Protein AF-A0A3D4LMF0-F1 (afdb_monomer_lite)

Foldseek 3Di:
DVVVVVVVVVVVVVVVPDDPPDPDDPPDPDDPVPPPPPPPVVVVVVVVVVVVVVVVVVVVVVVVVVVVVVVVVVVVVVVVQVVVQVVQLVQLQPAQADGWAFHPQQDLVRVVVSQVVSQVSQVVHQKGKAFPDSDQWTKIKIANHHPFRMWIWTGHRPDGTTDTEPPRTEHPPWDWDDDPQWIWIDHVQKIWIADNPVSYTQAMDGDAPDWDDPPPAQWIWGQHPVRWTWIARSNVRDIDTDDDPSVVDVDPDDD

Secondary structure (DSSP, 8-state):
-HHHHHHHHHHHHHTTSS--------S----TT-------HHHHHHHHHHHHHHHHHHHHHHHHHHHHHHHHHHHHHHHHHHHHHHHHHHHHHH-SSPPP---S--SHHHHHHHHHHHHHHTTTSS-EEEEEEESSSEEEEEES-SSSSEEEEEE-TT-SSPEEEEEEEE-TT-EEEEETTEEEEE-SSEEEEEETTTTEEEEEEE--SEEEE-TTSSEEEEE-TTS-EEEEETTTTEEEEE---TTT-SSS---

Structure (mmCIF, N/CA/C/O backbone):
data_AF-A0A3D4LMF0-F1
#
_entry.id   AF-A0A3D4LMF0-F1
#
loop_
_atom_site.group_PDB
_atom_site.id
_atom_site.type_symbol
_atom_site.label_atom_id
_atom_site.label_alt_id
_atom_site.label_comp_id
_atom_site.label_asym_id
_atom_site.label_entity_id
_atom_site.label_seq_id
_atom_site.pdbx_PDB_ins_code
_atom_site.Cartn_x
_atom_site.Cartn_y
_atom_site.Cartn_z
_atom_site.occupancy
_atom_site.B_iso_or_equiv
_atom_site.auth_seq_id
_atom_site.auth_comp_id
_atom_site.auth_asym_id
_atom_site.auth_atom_id
_atom_site.pdbx_PDB_model_num
ATOM 1 N N . MET A 1 1 ? 47.323 -9.440 -8.107 1.00 50.72 1 MET A N 1
ATOM 2 C CA . MET A 1 1 ? 48.233 -10.037 -9.116 1.00 50.72 1 MET A CA 1
ATOM 3 C C . MET A 1 1 ? 47.780 -9.895 -10.576 1.00 50.72 1 MET A C 1
ATOM 5 O O . MET A 1 1 ? 48.647 -9.904 -11.433 1.00 50.72 1 MET A O 1
ATOM 9 N N . ARG A 1 2 ? 46.492 -9.692 -10.909 1.00 47.00 2 ARG A N 1
ATOM 10 C CA . ARG A 1 2 ? 46.063 -9.483 -12.316 1.00 47.00 2 ARG A CA 1
ATOM 11 C C . ARG A 1 2 ? 46.370 -8.092 -12.908 1.00 47.00 2 ARG A C 1
ATOM 13 O O . ARG A 1 2 ? 46.591 -7.996 -14.106 1.00 47.00 2 ARG A O 1
ATOM 20 N N . LYS A 1 3 ? 46.460 -7.033 -12.089 1.00 44.72 3 LYS A N 1
ATOM 21 C CA . LYS A 1 3 ? 46.747 -5.659 -12.566 1.00 44.72 3 LYS A CA 1
ATOM 22 C C . LYS A 1 3 ? 48.214 -5.407 -12.968 1.00 44.72 3 LYS A C 1
ATOM 24 O O . LYS A 1 3 ? 48.465 -4.514 -13.762 1.00 44.72 3 LYS A O 1
ATOM 29 N N . PHE A 1 4 ? 49.167 -6.213 -12.488 1.00 49.62 4 PHE A N 1
ATOM 30 C CA . PHE A 1 4 ? 50.584 -6.096 -12.880 1.00 49.62 4 PHE A CA 1
ATOM 31 C C . PHE A 1 4 ? 50.892 -6.771 -14.228 1.00 49.62 4 PHE A C 1
ATOM 33 O O . PHE A 1 4 ? 51.800 -6.342 -14.929 1.00 49.62 4 PHE A O 1
ATOM 40 N N . ILE A 1 5 ? 50.114 -7.784 -14.623 1.00 55.22 5 ILE A N 1
ATOM 41 C CA . ILE A 1 5 ? 50.317 -8.518 -15.885 1.00 55.22 5 ILE A CA 1
ATOM 42 C C . ILE A 1 5 ? 49.883 -7.669 -17.094 1.00 55.22 5 ILE A C 1
ATOM 44 O O . ILE A 1 5 ? 50.526 -7.708 -18.137 1.00 55.22 5 ILE A O 1
ATOM 48 N N . LEU A 1 6 ? 48.847 -6.839 -16.935 1.00 49.25 6 LEU A N 1
ATOM 49 C CA . LEU A 1 6 ? 48.325 -5.975 -18.001 1.00 49.25 6 LEU A CA 1
ATOM 50 C C . LEU A 1 6 ? 49.266 -4.803 -18.334 1.00 49.25 6 LEU A C 1
ATOM 52 O O . LEU A 1 6 ? 49.441 -4.474 -19.501 1.00 49.25 6 LEU A O 1
ATOM 56 N N . ILE A 1 7 ? 49.941 -4.228 -17.333 1.00 53.09 7 ILE A N 1
ATOM 57 C CA . ILE A 1 7 ? 50.916 -3.142 -17.544 1.00 53.09 7 ILE A CA 1
ATOM 58 C C . ILE A 1 7 ? 52.195 -3.672 -18.214 1.00 53.09 7 ILE A C 1
ATOM 60 O O . ILE A 1 7 ? 52.753 -3.012 -19.087 1.00 53.09 7 ILE A O 1
ATOM 64 N N . VAL A 1 8 ? 52.625 -4.892 -17.875 1.00 56.34 8 VAL A N 1
ATOM 65 C CA . VAL A 1 8 ? 53.790 -5.533 -18.509 1.00 56.34 8 VAL A CA 1
ATOM 66 C C . VAL A 1 8 ? 53.505 -5.905 -19.971 1.00 56.34 8 VAL A C 1
ATOM 68 O O . VAL A 1 8 ? 54.396 -5.758 -20.800 1.00 56.34 8 VAL A O 1
ATOM 71 N N . ALA A 1 9 ? 52.271 -6.296 -20.313 1.00 55.09 9 ALA A N 1
ATOM 72 C CA . ALA A 1 9 ? 51.879 -6.621 -21.689 1.00 55.09 9 ALA A CA 1
ATOM 73 C C . ALA A 1 9 ? 51.762 -5.391 -22.613 1.00 55.09 9 ALA A C 1
ATOM 75 O O . ALA A 1 9 ? 52.042 -5.489 -23.805 1.00 55.09 9 ALA A O 1
ATOM 76 N N . VAL A 1 10 ? 51.382 -4.225 -22.078 1.00 51.81 10 VAL A N 1
ATOM 77 C CA . VAL A 1 10 ? 51.296 -2.980 -22.865 1.00 51.81 10 VAL A CA 1
ATOM 78 C C . VAL A 1 10 ? 52.685 -2.371 -23.105 1.00 51.81 10 VAL A C 1
ATOM 80 O O . VAL A 1 10 ? 52.934 -1.810 -24.168 1.00 51.81 10 VAL A O 1
ATOM 83 N N . ILE A 1 11 ? 53.631 -2.540 -22.173 1.00 51.50 11 ILE A N 1
ATOM 84 C CA . ILE A 1 11 ? 55.007 -2.036 -22.328 1.00 51.50 11 ILE A CA 1
ATOM 85 C C . ILE A 1 11 ? 55.827 -2.907 -23.298 1.00 51.50 11 ILE A C 1
ATOM 87 O O . ILE A 1 11 ? 56.625 -2.371 -24.065 1.00 51.50 11 ILE A O 1
ATOM 91 N N . THR A 1 12 ? 55.613 -4.228 -23.347 1.00 52.94 12 THR A N 1
ATOM 92 C CA . THR A 1 12 ? 56.330 -5.104 -24.296 1.00 52.94 12 THR A CA 1
ATOM 93 C C . THR A 1 12 ? 55.915 -4.905 -25.754 1.00 52.94 12 THR A C 1
ATOM 95 O O . THR A 1 12 ? 56.731 -5.162 -26.637 1.00 52.94 12 THR A O 1
ATOM 98 N N . LEU A 1 13 ? 54.714 -4.384 -26.032 1.00 46.28 13 LEU A N 1
ATOM 99 C CA . LEU A 1 13 ? 54.303 -4.066 -27.405 1.00 46.28 13 LEU A CA 1
ATOM 100 C C . LEU A 1 13 ? 54.995 -2.805 -27.959 1.00 46.28 13 LEU A C 1
ATOM 102 O O . LEU A 1 13 ? 55.209 -2.702 -29.163 1.00 46.28 13 LEU A O 1
ATOM 106 N N . ILE A 1 14 ? 55.393 -1.871 -27.087 1.00 49.38 14 ILE A N 1
ATOM 107 C CA . ILE A 1 14 ? 56.030 -0.600 -27.479 1.00 49.38 14 ILE A CA 1
ATOM 108 C C . ILE A 1 14 ? 57.541 -0.780 -27.734 1.00 49.38 14 ILE A C 1
ATOM 110 O O . ILE A 1 14 ? 58.117 -0.071 -28.554 1.00 49.38 14 ILE A O 1
ATOM 114 N N . PHE A 1 15 ? 58.190 -1.775 -27.114 1.00 45.84 15 PHE A N 1
ATOM 115 C CA . PHE A 1 15 ? 59.628 -2.044 -27.298 1.00 45.84 15 PHE A CA 1
ATOM 116 C C . PHE A 1 15 ? 59.979 -2.996 -28.456 1.00 45.84 15 PHE A C 1
ATOM 118 O O . PHE A 1 15 ? 61.157 -3.140 -28.776 1.00 45.84 15 PHE A O 1
ATOM 125 N N . ALA A 1 16 ? 58.997 -3.612 -29.121 1.00 46.84 16 ALA A N 1
ATOM 126 C CA . ALA A 1 16 ? 59.240 -4.398 -30.337 1.00 46.84 16 ALA A CA 1
ATOM 127 C C . ALA A 1 16 ? 59.360 -3.531 -31.611 1.00 46.84 16 ALA A C 1
ATOM 129 O O . ALA A 1 16 ? 59.734 -4.040 -32.665 1.00 46.84 16 ALA A O 1
ATOM 130 N N . MET A 1 17 ? 59.110 -2.219 -31.522 1.00 49.62 17 MET A N 1
ATOM 131 C CA . MET A 1 17 ? 59.395 -1.248 -32.588 1.00 49.62 17 MET A CA 1
ATOM 132 C C . MET A 1 17 ? 60.767 -0.593 -32.379 1.00 49.62 17 MET A C 1
ATOM 134 O O . MET A 1 17 ? 60.900 0.625 -32.306 1.00 49.62 17 MET A O 1
ATOM 138 N N . GLY A 1 18 ? 61.801 -1.419 -32.236 1.00 43.94 18 GLY A N 1
ATOM 139 C CA . GLY A 1 18 ? 63.182 -0.976 -32.087 1.00 43.94 18 GLY A CA 1
ATOM 140 C C . GLY A 1 18 ? 64.095 -1.684 -33.078 1.00 43.94 18 GLY A C 1
ATOM 141 O O . GLY A 1 18 ? 64.490 -2.820 -32.848 1.00 43.94 18 GLY A O 1
ATOM 142 N N . CYS A 1 19 ? 64.467 -0.966 -34.138 1.00 50.28 19 CYS A N 1
ATOM 143 C CA . CYS A 1 19 ? 65.642 -1.210 -34.978 1.00 50.28 19 CYS A CA 1
ATOM 144 C C . CYS A 1 19 ? 65.672 -2.517 -35.791 1.00 50.28 19 CYS A C 1
ATOM 146 O O . CYS A 1 19 ? 66.510 -3.387 -35.563 1.00 50.28 19 CYS A O 1
ATOM 148 N N . THR A 1 20 ? 64.901 -2.584 -36.877 1.00 44.72 20 THR A N 1
ATOM 149 C CA . THR A 1 20 ? 65.422 -3.255 -38.077 1.00 44.72 20 THR A CA 1
ATOM 150 C C . THR A 1 20 ? 66.464 -2.333 -38.702 1.00 44.72 20 THR A C 1
ATOM 152 O O . THR A 1 20 ? 66.127 -1.345 -39.355 1.00 44.72 20 THR A O 1
ATOM 155 N N . GLN A 1 21 ? 67.741 -2.618 -38.452 1.00 45.78 21 GLN A N 1
ATOM 156 C CA . GLN A 1 21 ? 68.840 -2.045 -39.222 1.00 45.78 21 GLN A CA 1
ATOM 157 C C . GLN A 1 21 ? 68.637 -2.479 -40.678 1.00 45.78 21 GLN A C 1
ATOM 159 O O . GLN A 1 21 ? 68.706 -3.668 -40.986 1.00 45.78 21 GLN A O 1
ATOM 164 N N . ILE A 1 22 ? 68.316 -1.527 -41.554 1.00 46.53 22 ILE A N 1
ATOM 165 C CA . ILE A 1 22 ? 68.247 -1.779 -42.994 1.00 46.53 22 ILE A CA 1
ATOM 166 C C . ILE A 1 22 ? 69.661 -2.210 -43.416 1.00 46.53 22 ILE A C 1
ATOM 168 O O . ILE A 1 22 ? 70.611 -1.479 -43.111 1.00 46.53 22 ILE A O 1
ATOM 172 N N . PRO A 1 23 ? 69.847 -3.391 -44.034 1.00 44.12 23 PRO A N 1
ATOM 173 C CA . PRO A 1 23 ? 71.162 -3.788 -44.510 1.00 44.12 23 PRO A CA 1
ATOM 174 C C . PRO A 1 23 ? 71.654 -2.744 -45.513 1.00 44.12 23 PRO A C 1
ATOM 176 O O . PRO A 1 23 ? 70.887 -2.257 -46.344 1.00 44.12 23 PRO A O 1
ATOM 179 N N . ILE A 1 24 ? 72.932 -2.381 -45.410 1.00 42.53 24 ILE A N 1
ATOM 180 C CA . ILE A 1 24 ? 73.597 -1.519 -46.388 1.00 42.53 24 ILE A CA 1
ATOM 181 C C . ILE A 1 24 ? 73.444 -2.211 -47.746 1.00 42.53 24 ILE A C 1
ATOM 183 O O . ILE A 1 24 ? 73.926 -3.329 -47.918 1.00 42.53 24 ILE A O 1
ATOM 187 N N . SER A 1 25 ? 72.721 -1.584 -48.678 1.00 45.50 25 SER A N 1
ATOM 188 C CA . SER A 1 25 ? 72.507 -2.127 -50.017 1.00 45.50 25 SER A CA 1
ATOM 189 C C . SER A 1 25 ? 73.807 -2.040 -50.818 1.00 45.50 25 SER A C 1
ATOM 191 O O . SER A 1 25 ? 74.059 -1.078 -51.544 1.00 45.50 25 SER A O 1
ATOM 193 N N . GLU A 1 26 ? 74.655 -3.051 -50.695 1.00 46.28 26 GLU A N 1
ATOM 194 C CA . GLU A 1 26 ? 75.643 -3.370 -51.721 1.00 46.28 26 GLU A CA 1
ATOM 195 C C . GLU A 1 26 ? 74.908 -4.000 -52.909 1.00 46.28 26 GLU A C 1
ATOM 197 O O . GLU A 1 26 ? 74.845 -5.214 -53.000 1.00 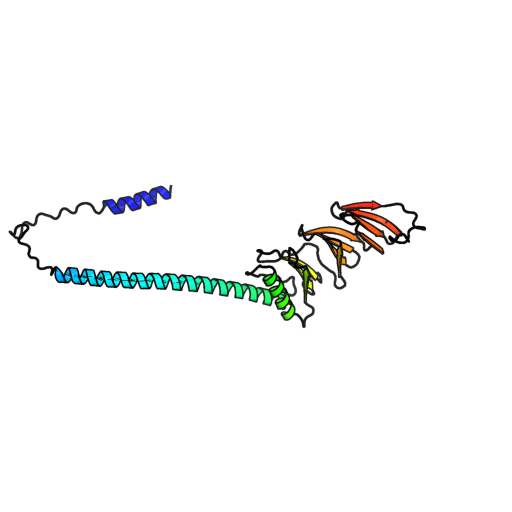46.28 26 GLU A O 1
ATOM 202 N N . GLU A 1 27 ? 74.268 -3.180 -53.751 1.00 46.50 27 GLU A N 1
ATOM 203 C CA . GLU A 1 27 ? 73.987 -3.442 -55.180 1.00 46.50 27 GLU A CA 1
ATOM 204 C C . GLU A 1 27 ? 73.050 -2.367 -55.758 1.00 46.50 27 GLU A C 1
ATOM 206 O O . GLU A 1 27 ? 71.927 -2.634 -56.151 1.00 46.50 27 GLU A O 1
ATOM 211 N N . THR A 1 28 ? 73.519 -1.120 -55.786 1.00 51.59 28 THR A N 1
ATOM 212 C CA . THR A 1 28 ? 73.296 -0.141 -56.870 1.00 51.59 28 THR A CA 1
ATOM 213 C C . THR A 1 28 ? 74.048 1.121 -56.458 1.00 51.59 28 THR A C 1
ATOM 215 O O . THR A 1 28 ? 73.694 1.757 -55.471 1.00 51.59 28 THR A O 1
ATOM 218 N N . GLY A 1 29 ? 75.145 1.438 -57.147 1.00 44.47 29 GLY A N 1
ATOM 219 C CA . GLY A 1 29 ? 76.076 2.515 -56.788 1.00 44.47 29 GLY A CA 1
ATOM 220 C C . GLY A 1 29 ? 75.536 3.931 -57.015 1.00 44.47 29 GLY A C 1
ATOM 221 O O . GLY A 1 29 ? 76.100 4.658 -57.824 1.00 44.47 29 GLY A O 1
ATOM 222 N N . ALA A 1 30 ? 74.482 4.310 -56.298 1.00 42.91 30 ALA A N 1
ATOM 223 C CA . ALA A 1 30 ? 73.901 5.648 -56.267 1.00 42.91 30 ALA A CA 1
ATOM 224 C C . ALA A 1 30 ? 73.860 6.152 -54.813 1.00 42.91 30 ALA A C 1
ATOM 226 O O . ALA A 1 30 ? 73.432 5.438 -53.903 1.00 42.91 30 ALA A O 1
ATOM 227 N N . GLY A 1 31 ? 74.366 7.366 -54.574 1.00 46.94 31 GLY A N 1
ATOM 228 C CA . GLY A 1 31 ? 74.430 7.970 -53.237 1.00 46.94 31 GLY A CA 1
ATOM 229 C C . GLY A 1 31 ? 73.055 8.412 -52.701 1.00 46.94 31 GLY A C 1
ATOM 230 O O . GLY A 1 31 ? 72.073 8.389 -53.438 1.00 46.94 31 GLY A O 1
ATOM 231 N N . PRO A 1 32 ? 72.952 8.902 -51.447 1.00 46.91 32 PRO A N 1
ATOM 232 C CA . PRO A 1 32 ? 71.685 9.281 -50.791 1.00 46.91 32 PRO A CA 1
ATOM 233 C C . PRO A 1 32 ? 70.899 10.445 -51.435 1.00 46.91 32 PRO A C 1
ATOM 235 O O . PRO A 1 32 ? 69.927 10.917 -50.854 1.00 46.91 32 PRO A O 1
ATOM 238 N N . GLY A 1 33 ? 71.327 10.933 -52.602 1.00 50.03 33 GLY A N 1
ATOM 239 C CA . GLY A 1 33 ? 70.618 11.903 -53.440 1.00 50.03 33 GLY A CA 1
ATOM 240 C C . GLY A 1 33 ? 70.269 11.379 -54.839 1.00 50.03 33 GLY A C 1
ATOM 241 O O . GLY A 1 33 ? 69.813 12.159 -55.663 1.00 50.03 33 GLY A O 1
ATOM 242 N N . GLU A 1 34 ? 70.491 10.090 -55.122 1.00 43.72 34 GLU A N 1
ATOM 243 C CA . GLU A 1 34 ? 70.340 9.481 -56.456 1.00 43.72 34 GLU A CA 1
ATOM 244 C C . GLU A 1 34 ? 69.351 8.301 -56.479 1.00 43.72 34 GLU A C 1
ATOM 246 O O . GLU A 1 34 ? 69.310 7.525 -57.429 1.00 43.72 34 GLU A O 1
ATOM 251 N N . TYR A 1 35 ?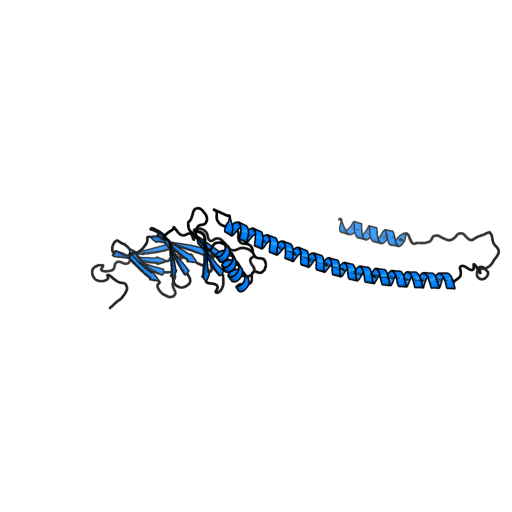 68.491 8.202 -55.465 1.00 46.44 35 TYR A N 1
ATOM 252 C CA . TYR A 1 35 ? 67.207 7.520 -55.600 1.00 46.44 35 TYR A CA 1
ATOM 253 C C . TYR A 1 35 ? 66.113 8.570 -55.786 1.00 46.44 35 TYR A C 1
ATOM 255 O O . TYR A 1 35 ? 65.301 8.809 -54.897 1.00 46.44 35 TYR A O 1
ATOM 263 N N . GLU A 1 36 ? 66.017 9.133 -56.990 1.00 47.06 36 GLU A N 1
ATOM 264 C CA . GLU A 1 36 ? 64.692 9.426 -57.546 1.00 47.06 36 GLU A CA 1
ATOM 265 C C . GLU A 1 36 ? 64.035 8.085 -57.907 1.00 47.06 36 GLU A C 1
ATOM 267 O O . GLU A 1 36 ? 63.773 7.752 -59.060 1.00 47.06 36 GLU A O 1
ATOM 272 N N . GLY A 1 37 ? 63.764 7.274 -56.883 1.00 46.28 37 GLY A N 1
ATOM 273 C CA . GLY A 1 37 ? 62.628 6.386 -56.961 1.00 46.28 37 GLY A CA 1
ATOM 274 C C . GLY A 1 37 ? 61.425 7.309 -57.000 1.00 46.28 37 GLY A C 1
ATOM 275 O O . GLY A 1 37 ? 61.035 7.848 -55.968 1.00 46.28 37 GLY A O 1
ATOM 276 N N . ILE A 1 38 ? 60.874 7.530 -58.192 1.00 49.81 38 ILE A N 1
ATOM 277 C CA . ILE A 1 38 ? 59.558 8.135 -58.397 1.00 49.81 38 ILE A CA 1
ATOM 278 C C . ILE A 1 38 ? 58.526 7.153 -57.812 1.00 49.81 38 ILE A C 1
ATOM 280 O O . ILE A 1 38 ? 57.744 6.533 -58.521 1.00 49.81 38 ILE A O 1
ATOM 284 N N . ALA A 1 39 ? 58.534 6.958 -56.494 1.00 52.00 39 ALA A N 1
ATOM 285 C CA . ALA A 1 39 ? 57.296 6.760 -55.777 1.00 52.00 39 ALA A CA 1
ATOM 286 C C . ALA A 1 39 ? 56.670 8.147 -55.817 1.00 52.00 39 ALA A C 1
ATOM 288 O O . ALA A 1 39 ? 57.138 9.066 -55.149 1.00 52.00 39 ALA A O 1
ATOM 289 N N . ASN A 1 40 ? 55.752 8.326 -56.758 1.00 58.50 40 ASN A N 1
ATOM 290 C CA . ASN A 1 40 ? 55.169 9.598 -57.138 1.00 58.50 40 ASN A CA 1
ATOM 291 C C . ASN A 1 40 ? 54.694 10.341 -55.871 1.00 58.50 40 ASN A C 1
ATOM 293 O O . ASN A 1 40 ? 53.647 10.033 -55.309 1.00 58.50 40 ASN A O 1
ATOM 297 N N . THR A 1 41 ? 55.509 11.268 -55.349 1.00 63.88 41 THR A N 1
ATOM 298 C CA . THR A 1 41 ? 55.275 11.947 -54.059 1.00 63.88 41 THR A CA 1
ATOM 299 C C . THR A 1 41 ? 53.929 12.676 -54.051 1.00 63.88 41 THR A C 1
ATOM 301 O O . THR A 1 41 ? 53.323 12.871 -52.998 1.00 63.88 41 THR A O 1
ATOM 304 N N . GLU A 1 42 ? 53.440 13.065 -55.229 1.00 72.12 42 GLU A N 1
ATOM 305 C CA . GLU A 1 42 ? 52.092 13.596 -55.425 1.00 72.12 42 GLU A CA 1
ATOM 306 C C . GLU A 1 42 ? 51.005 12.528 -55.263 1.00 72.12 42 GLU A C 1
ATOM 308 O O . GLU A 1 42 ? 49.980 12.799 -54.645 1.00 72.12 42 GLU A O 1
ATOM 313 N N . GLU A 1 43 ? 51.236 11.310 -55.749 1.00 72.06 43 GLU A N 1
ATOM 314 C CA . GLU A 1 43 ? 50.326 10.165 -55.626 1.00 72.06 43 GLU A CA 1
ATOM 315 C C . GLU A 1 43 ? 50.201 9.709 -54.171 1.00 72.06 43 GLU A C 1
ATOM 317 O O . GLU A 1 43 ? 49.086 9.570 -53.681 1.00 72.06 43 GLU A O 1
ATOM 322 N N . ILE A 1 44 ? 51.314 9.637 -53.431 1.00 74.31 44 ILE A N 1
ATOM 323 C CA . ILE A 1 44 ? 51.307 9.346 -51.985 1.00 74.31 44 ILE A CA 1
ATOM 324 C C . ILE A 1 44 ? 50.597 10.457 -51.197 1.00 74.31 44 ILE A C 1
ATOM 326 O O . ILE A 1 44 ? 49.859 10.189 -50.250 1.00 74.31 44 ILE A O 1
ATOM 330 N N . LYS A 1 45 ? 50.795 11.733 -51.555 1.00 79.12 45 LYS A N 1
ATOM 331 C CA . LYS A 1 45 ? 50.068 12.846 -50.916 1.00 79.12 45 LYS A CA 1
ATOM 332 C C . LYS A 1 45 ? 48.571 12.785 -51.208 1.00 79.12 45 LYS A C 1
ATOM 334 O O . LYS A 1 45 ? 47.773 13.046 -50.311 1.00 79.12 45 LYS A O 1
ATOM 339 N N . LYS A 1 46 ? 48.198 12.439 -52.440 1.00 83.44 46 LYS A N 1
ATOM 340 C CA . LYS A 1 46 ? 46.805 12.279 -52.864 1.00 83.44 46 LYS A CA 1
ATOM 341 C C . LYS A 1 46 ? 46.136 11.105 -52.149 1.00 83.44 46 LYS A C 1
ATOM 343 O O . LYS A 1 46 ? 45.019 11.261 -51.672 1.00 83.44 46 LYS A O 1
ATOM 348 N N . GLU A 1 47 ? 46.828 9.978 -52.022 1.00 84.00 47 GLU A N 1
ATOM 349 C CA . GLU A 1 47 ? 46.365 8.813 -51.266 1.00 84.00 47 GLU A CA 1
ATOM 350 C C . GLU A 1 47 ? 46.171 9.154 -49.784 1.00 84.00 47 GLU A C 1
ATOM 352 O O . GLU A 1 47 ? 45.104 8.904 -49.239 1.00 84.00 47 GLU A O 1
ATOM 357 N N . ASN A 1 48 ? 47.131 9.833 -49.146 1.00 83.62 48 ASN A N 1
ATOM 358 C CA . ASN A 1 48 ? 46.989 10.265 -47.749 1.00 83.62 48 ASN A CA 1
ATOM 359 C C . ASN A 1 48 ? 45.822 11.241 -47.530 1.00 83.62 48 ASN A C 1
ATOM 361 O O . ASN A 1 48 ? 45.169 11.187 -46.490 1.00 83.62 48 ASN A O 1
ATOM 365 N N . LEU A 1 49 ? 45.558 12.142 -48.484 1.00 90.19 49 LEU A N 1
ATOM 366 C CA . LEU A 1 49 ? 44.390 13.025 -48.430 1.00 90.19 49 LEU A CA 1
ATOM 367 C C . LEU A 1 49 ? 43.086 12.227 -48.557 1.00 90.19 49 LEU A C 1
ATOM 369 O O . LEU A 1 49 ? 42.198 12.416 -47.734 1.00 90.19 49 LEU A O 1
ATOM 373 N N . SER A 1 50 ? 43.012 11.291 -49.509 1.00 92.19 50 SER A N 1
ATOM 374 C CA . SER A 1 50 ? 41.857 10.398 -49.686 1.00 92.19 50 SER A CA 1
ATOM 375 C C . SER A 1 50 ? 41.594 9.556 -48.436 1.00 92.19 50 SER A C 1
ATOM 377 O O . SER A 1 50 ? 40.469 9.494 -47.957 1.00 92.19 50 SER A O 1
ATOM 379 N N . LEU A 1 51 ? 42.639 8.958 -47.858 1.00 91.50 51 LEU A N 1
ATOM 380 C CA . LEU A 1 51 ? 42.539 8.161 -46.634 1.00 91.50 51 LEU A CA 1
ATOM 381 C C . LEU A 1 51 ? 42.106 9.003 -45.435 1.00 91.50 51 LEU A C 1
ATOM 383 O O . LEU A 1 51 ? 41.379 8.517 -44.574 1.00 91.50 51 LEU A O 1
ATOM 387 N N . LYS A 1 52 ? 42.536 10.266 -45.364 1.00 92.69 52 LYS A N 1
ATOM 388 C CA . LYS A 1 52 ? 42.080 11.187 -44.323 1.00 92.69 52 LYS A CA 1
ATOM 389 C C . LYS A 1 52 ? 40.599 11.526 -44.488 1.00 92.69 52 LYS A C 1
ATOM 391 O O . LYS A 1 52 ? 39.881 11.513 -43.498 1.00 92.69 52 LYS A O 1
ATOM 396 N N . GLU A 1 53 ? 40.147 11.795 -45.710 1.00 93.19 53 GLU A N 1
ATOM 397 C CA . GLU A 1 53 ? 38.730 12.036 -46.003 1.00 93.19 53 GLU A CA 1
ATOM 398 C C . GLU A 1 53 ? 37.868 10.804 -45.682 1.00 93.19 53 GLU A C 1
ATOM 400 O O . GLU A 1 53 ? 36.807 10.938 -45.075 1.00 93.19 53 GLU A O 1
ATOM 405 N N . GLU A 1 54 ? 38.340 9.599 -46.017 1.00 93.69 54 GLU A N 1
ATOM 406 C CA . GLU A 1 54 ? 37.684 8.339 -45.645 1.00 93.69 54 GLU A CA 1
ATOM 407 C C . GLU A 1 54 ? 37.657 8.130 -44.129 1.00 93.69 54 GLU A C 1
ATOM 409 O O . GLU A 1 54 ? 36.622 7.752 -43.586 1.00 93.69 54 GLU A O 1
ATOM 414 N N . LEU A 1 55 ? 38.761 8.410 -43.431 1.00 93.31 55 LEU A N 1
ATOM 415 C CA . LEU A 1 55 ? 38.834 8.315 -41.974 1.00 93.31 55 LEU A CA 1
ATOM 416 C C . LEU A 1 55 ? 37.876 9.301 -41.298 1.00 93.31 55 LEU A C 1
ATOM 418 O O . LEU A 1 55 ? 37.172 8.916 -40.367 1.00 93.31 55 LEU A O 1
ATOM 422 N N . ASP A 1 56 ? 37.839 10.550 -41.764 1.00 94.31 56 ASP A N 1
ATOM 423 C CA . ASP A 1 56 ? 36.937 11.579 -41.245 1.00 94.31 56 ASP A CA 1
ATOM 424 C C . ASP A 1 56 ? 35.471 11.175 -41.488 1.00 94.31 56 ASP A C 1
ATOM 426 O O . ASP A 1 56 ? 34.648 11.280 -40.580 1.00 94.31 56 ASP A O 1
ATOM 430 N N . LYS A 1 57 ? 35.155 10.612 -42.664 1.00 95.81 57 LYS A N 1
ATOM 431 C CA . LYS A 1 57 ? 33.822 10.075 -42.974 1.00 95.81 57 LYS A CA 1
ATOM 432 C C . LYS A 1 57 ? 33.440 8.905 -42.064 1.00 95.81 57 LYS A C 1
ATOM 434 O O . LYS A 1 57 ? 32.362 8.927 -41.479 1.00 95.81 57 LYS A O 1
ATOM 439 N N . ILE A 1 58 ? 34.317 7.909 -41.918 1.00 95.19 58 ILE A N 1
ATOM 440 C CA . ILE A 1 58 ? 34.090 6.746 -41.043 1.00 95.19 58 ILE A CA 1
ATOM 441 C C . ILE A 1 58 ? 33.902 7.200 -39.595 1.00 95.19 58 ILE A C 1
ATOM 443 O O . ILE A 1 58 ? 33.072 6.650 -38.878 1.00 95.19 58 ILE A O 1
ATOM 447 N N . LYS A 1 59 ? 34.651 8.215 -39.156 1.00 96.00 59 LYS A N 1
ATOM 448 C CA . LYS A 1 59 ? 34.505 8.778 -37.816 1.00 96.00 59 LYS A CA 1
ATOM 449 C C . LYS A 1 59 ? 33.122 9.398 -37.613 1.00 96.00 59 LYS A C 1
ATOM 451 O O . LYS A 1 59 ? 32.503 9.131 -36.590 1.00 96.00 59 LYS A O 1
ATOM 456 N N . THR A 1 60 ? 32.626 10.1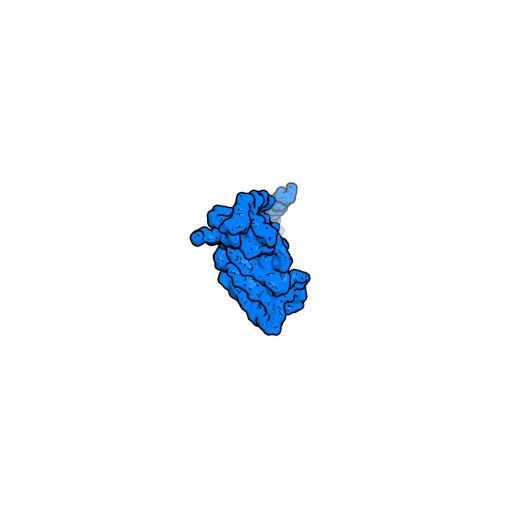78 -38.572 1.00 96.06 60 THR A N 1
ATOM 457 C CA . THR A 1 60 ? 31.265 10.733 -38.507 1.00 96.06 60 THR A CA 1
ATOM 458 C C . THR A 1 60 ? 30.203 9.634 -38.520 1.00 96.06 60 THR A C 1
ATOM 460 O O . THR A 1 60 ? 29.303 9.666 -37.689 1.00 96.06 60 THR A O 1
ATOM 463 N N . GLU A 1 61 ? 30.334 8.626 -39.388 1.00 95.88 61 GLU A N 1
ATOM 464 C CA . GLU A 1 61 ? 29.419 7.472 -39.410 1.00 95.88 61 GLU A CA 1
ATOM 465 C C . GLU A 1 61 ? 29.430 6.710 -38.074 1.00 95.88 61 GLU A C 1
ATOM 467 O O . GLU A 1 61 ? 28.389 6.251 -37.611 1.00 95.88 61 GLU A O 1
ATOM 472 N N . PHE A 1 62 ? 30.592 6.598 -37.423 1.00 95.62 62 PHE A N 1
ATOM 473 C CA . PHE A 1 62 ? 30.712 5.971 -36.107 1.00 95.62 62 PHE A CA 1
ATOM 474 C C . PHE A 1 62 ? 30.029 6.792 -35.003 1.00 95.62 62 PHE A C 1
ATOM 476 O O . PHE A 1 62 ? 29.327 6.218 -34.176 1.00 95.62 62 PHE A O 1
ATOM 483 N N . GLU A 1 63 ? 30.194 8.118 -35.001 1.00 95.69 63 GLU A N 1
ATOM 484 C CA . GLU A 1 63 ? 29.521 9.022 -34.053 1.00 95.69 63 GLU A CA 1
ATOM 485 C C . GLU A 1 63 ? 27.988 8.994 -34.227 1.00 95.69 63 GLU A C 1
ATOM 487 O O . GLU A 1 63 ? 27.248 8.989 -33.240 1.00 95.69 63 GLU A O 1
ATOM 492 N N . GLU A 1 64 ? 27.497 8.932 -35.469 1.00 96.56 64 GLU A N 1
ATOM 493 C CA . GLU A 1 64 ? 26.068 8.760 -35.763 1.00 96.56 64 GLU A CA 1
ATOM 494 C C . GLU A 1 64 ? 25.554 7.398 -35.282 1.00 96.56 64 GLU A C 1
ATOM 496 O O . GLU A 1 64 ? 24.536 7.336 -34.592 1.00 96.56 64 GLU A O 1
ATOM 501 N N . LEU A 1 65 ? 26.288 6.317 -35.562 1.00 95.88 65 LEU A N 1
ATOM 502 C CA . LEU A 1 65 ? 25.918 4.972 -35.126 1.00 95.88 65 LEU A CA 1
ATOM 503 C C . LEU A 1 65 ? 25.900 4.835 -33.596 1.00 95.88 65 LEU A C 1
ATOM 505 O O . LEU A 1 65 ? 25.030 4.155 -33.055 1.00 95.88 65 LEU A O 1
ATOM 509 N N . GLU A 1 66 ? 26.834 5.476 -32.888 1.00 94.88 66 GLU A N 1
ATOM 510 C CA . GLU A 1 66 ? 26.854 5.513 -31.421 1.00 94.88 66 GLU A CA 1
ATOM 511 C C . GLU A 1 66 ? 25.602 6.206 -30.871 1.00 94.88 66 GLU A C 1
ATOM 513 O O . GLU A 1 66 ? 24.955 5.694 -29.954 1.00 94.88 66 GLU A O 1
ATOM 518 N N . LYS A 1 67 ? 25.205 7.332 -31.472 1.00 96.31 67 LYS A N 1
ATOM 519 C CA . LYS A 1 67 ? 23.983 8.047 -31.097 1.00 96.31 67 LYS A CA 1
ATOM 520 C C . LYS A 1 67 ? 22.722 7.220 -31.366 1.00 96.31 67 LYS A C 1
ATOM 522 O O . LYS A 1 67 ? 21.842 7.165 -30.506 1.00 96.31 67 LYS A O 1
ATOM 527 N N . ASP A 1 68 ? 22.639 6.577 -32.527 1.00 95.50 68 ASP A N 1
ATOM 528 C CA . ASP A 1 68 ? 21.508 5.719 -32.892 1.00 95.50 68 ASP A CA 1
ATOM 529 C C . ASP A 1 68 ? 21.402 4.513 -31.953 1.00 95.50 68 ASP A C 1
ATOM 531 O O . ASP A 1 68 ? 20.307 4.156 -31.513 1.00 95.50 68 ASP A O 1
ATOM 535 N N . TYR A 1 69 ? 22.540 3.918 -31.586 1.00 95.38 69 TYR A N 1
ATOM 536 C CA . TYR A 1 69 ? 22.590 2.831 -30.615 1.00 95.38 69 TYR A CA 1
ATOM 537 C C . TYR A 1 69 ? 22.069 3.270 -29.241 1.00 95.38 69 TYR A C 1
ATOM 539 O O . TYR A 1 69 ? 21.240 2.570 -28.663 1.00 95.38 69 TYR A O 1
ATOM 547 N N . LEU A 1 70 ? 22.497 4.431 -28.732 1.00 95.25 70 LEU A N 1
ATOM 548 C CA . LEU A 1 70 ? 22.013 4.960 -27.450 1.00 95.25 70 LEU A CA 1
ATOM 549 C C . LEU A 1 70 ? 20.501 5.212 -27.473 1.00 95.25 70 LEU A C 1
ATOM 551 O O . LEU A 1 70 ? 19.797 4.776 -26.567 1.00 95.25 70 LEU A O 1
ATOM 555 N N . SER A 1 71 ? 19.985 5.825 -28.542 1.00 95.00 71 SER A N 1
ATOM 556 C CA . SER A 1 71 ? 18.543 6.053 -28.692 1.00 95.00 71 SER A CA 1
ATOM 557 C C . SER A 1 71 ? 17.745 4.745 -28.753 1.00 95.00 71 SER A C 1
ATOM 559 O O . SER A 1 71 ? 16.645 4.666 -28.205 1.00 95.00 71 SER A O 1
ATOM 561 N N . LEU A 1 72 ? 18.289 3.706 -29.394 1.00 95.56 72 LEU A N 1
ATOM 562 C CA . LEU A 1 72 ? 17.661 2.387 -29.435 1.00 95.56 72 LEU A CA 1
ATOM 563 C C . LEU A 1 72 ? 17.638 1.721 -28.053 1.00 95.56 72 LEU A C 1
ATOM 565 O O . LEU A 1 72 ? 16.650 1.073 -27.715 1.00 95.56 72 LEU A O 1
ATOM 569 N N . VAL A 1 73 ? 18.700 1.879 -27.257 1.00 94.50 73 VAL A N 1
ATOM 570 C CA . VAL A 1 73 ? 18.751 1.376 -25.875 1.00 94.50 73 VAL A CA 1
ATOM 571 C C . VAL A 1 73 ? 17.678 2.052 -25.021 1.00 94.50 73 VAL A C 1
ATOM 573 O O . VAL A 1 73 ? 16.856 1.343 -24.448 1.00 94.50 73 VAL A O 1
ATOM 576 N N . GLU A 1 74 ? 17.603 3.386 -25.029 1.00 93.06 74 GLU A N 1
ATOM 577 C CA . GLU A 1 74 ? 16.572 4.147 -24.300 1.00 93.06 74 GLU A CA 1
ATOM 578 C C . GLU A 1 74 ? 15.150 3.737 -24.728 1.00 93.06 74 GLU A C 1
ATOM 580 O O . GLU A 1 74 ? 14.258 3.531 -23.903 1.00 93.06 74 GLU A O 1
ATOM 585 N N . SER A 1 75 ? 14.929 3.559 -26.035 1.00 94.50 75 SER A N 1
ATOM 586 C CA . SER A 1 75 ? 13.637 3.099 -26.551 1.00 94.50 75 SER A CA 1
ATOM 587 C C . SER A 1 75 ? 13.295 1.680 -26.096 1.00 94.50 75 SER A C 1
ATOM 589 O O . SER A 1 75 ? 12.123 1.394 -25.855 1.00 94.50 75 SER A O 1
ATOM 591 N N . ASN A 1 76 ? 14.276 0.780 -26.026 1.00 95.19 76 ASN A N 1
ATOM 592 C CA . ASN A 1 76 ? 14.052 -0.593 -25.585 1.00 95.19 76 ASN A CA 1
ATOM 593 C C . ASN A 1 76 ? 13.731 -0.650 -24.088 1.00 95.19 76 ASN A C 1
ATOM 595 O O . ASN A 1 76 ? 12.817 -1.378 -23.713 1.00 95.19 76 ASN A O 1
ATOM 599 N N . GLU A 1 77 ? 14.420 0.136 -23.258 1.00 92.19 77 GLU A N 1
ATOM 600 C CA . GLU A 1 77 ? 14.126 0.258 -21.822 1.00 92.19 77 GLU A CA 1
ATOM 601 C C . GLU A 1 77 ? 12.683 0.738 -21.595 1.00 92.19 77 GLU A C 1
ATOM 603 O O . GLU A 1 77 ? 11.918 0.081 -20.890 1.00 92.19 77 GLU A O 1
ATOM 608 N N . SER A 1 78 ? 12.249 1.783 -22.312 1.00 91.75 78 SER A N 1
ATOM 609 C CA . SER A 1 78 ? 10.862 2.272 -22.237 1.00 91.75 78 SER A CA 1
ATOM 610 C C . SER A 1 78 ? 9.818 1.229 -22.665 1.00 91.75 78 SER A C 1
ATOM 612 O O . SER A 1 78 ? 8.714 1.185 -22.118 1.00 91.75 78 SER A O 1
ATOM 614 N N . ILE A 1 79 ? 10.128 0.388 -23.658 1.00 93.62 79 ILE A N 1
ATOM 615 C CA . ILE A 1 79 ? 9.227 -0.694 -24.090 1.00 93.62 79 ILE A CA 1
ATOM 616 C C . ILE A 1 79 ? 9.122 -1.776 -23.014 1.00 93.62 79 ILE A C 1
ATOM 618 O O . ILE A 1 79 ? 8.021 -2.270 -22.776 1.00 93.62 79 ILE A O 1
ATOM 622 N N . ILE A 1 80 ? 10.242 -2.143 -22.386 1.00 93.56 80 ILE A N 1
ATOM 623 C CA . ILE A 1 80 ? 10.276 -3.153 -21.322 1.00 93.56 80 ILE A CA 1
ATOM 624 C C . ILE A 1 80 ? 9.429 -2.690 -20.136 1.00 93.56 80 ILE A C 1
ATOM 626 O O . ILE A 1 80 ? 8.536 -3.420 -19.723 1.00 93.56 80 ILE A O 1
ATOM 630 N N . SER A 1 81 ? 9.611 -1.452 -19.681 1.00 90.00 81 SER A N 1
ATOM 631 C CA . SER A 1 81 ? 8.811 -0.869 -18.598 1.00 90.00 81 SER A CA 1
ATOM 632 C C . SER A 1 81 ? 7.303 -0.904 -18.881 1.00 90.00 81 SER A C 1
ATOM 634 O O . SER A 1 81 ? 6.514 -1.409 -18.083 1.00 90.00 81 SER A O 1
ATOM 636 N N . LYS A 1 82 ? 6.881 -0.474 -20.078 1.00 92.69 82 LYS A N 1
ATOM 637 C CA . LYS A 1 82 ? 5.464 -0.541 -20.481 1.00 92.69 82 LYS A CA 1
ATOM 638 C C . LYS A 1 82 ? 4.927 -1.966 -20.535 1.00 92.69 82 LYS A C 1
ATOM 640 O O . LYS A 1 82 ? 3.732 -2.177 -20.311 1.00 92.69 82 LYS A O 1
ATOM 645 N N . LEU A 1 83 ? 5.771 -2.932 -20.896 1.00 94.38 83 LEU A N 1
ATOM 646 C CA . LEU A 1 83 ? 5.394 -4.338 -20.907 1.00 94.38 83 LEU A CA 1
ATOM 647 C C . LEU A 1 83 ? 5.174 -4.840 -19.478 1.00 94.38 83 LEU A C 1
ATOM 649 O O . LEU A 1 83 ? 4.120 -5.412 -19.225 1.00 94.38 83 LEU A O 1
ATOM 653 N N . GLU A 1 84 ? 6.094 -4.554 -18.556 1.00 93.31 84 GLU A N 1
ATOM 654 C CA . GLU A 1 84 ? 5.976 -4.910 -17.134 1.00 93.31 84 GLU A CA 1
ATOM 655 C C . GLU A 1 84 ? 4.728 -4.281 -16.491 1.00 93.31 84 GLU A C 1
ATOM 657 O O . GLU A 1 84 ? 3.950 -4.967 -15.826 1.00 93.31 84 GLU A O 1
ATOM 662 N N . GLU A 1 85 ? 4.456 -3.000 -16.765 1.00 92.50 85 GLU A N 1
ATOM 663 C CA . GLU A 1 85 ? 3.239 -2.321 -16.301 1.00 92.50 85 GLU A CA 1
ATOM 664 C C . GLU A 1 85 ? 1.968 -2.992 -16.858 1.00 92.50 85 GLU A C 1
ATOM 666 O O . GLU A 1 85 ? 0.969 -3.174 -16.154 1.00 92.50 85 GLU A O 1
ATOM 671 N N . THR A 1 86 ? 1.991 -3.383 -18.136 1.00 93.94 86 THR A N 1
ATOM 672 C CA . THR A 1 86 ? 0.863 -4.064 -18.788 1.00 93.94 86 THR A CA 1
ATOM 673 C C . THR A 1 86 ? 0.652 -5.469 -18.226 1.00 93.94 86 THR A C 1
ATOM 675 O O . THR A 1 86 ? -0.493 -5.878 -18.032 1.00 93.94 86 THR A O 1
ATOM 678 N N . GLU A 1 87 ? 1.729 -6.206 -17.955 1.00 94.31 87 GLU A N 1
ATOM 679 C CA . GLU A 1 87 ? 1.686 -7.523 -17.316 1.00 94.31 87 GLU A CA 1
ATOM 680 C C . GLU A 1 87 ? 1.090 -7.427 -15.910 1.00 94.31 87 GLU A C 1
ATOM 682 O O . GLU A 1 87 ? 0.176 -8.184 -15.586 1.00 94.31 87 GLU A O 1
ATOM 687 N N . SER A 1 88 ? 1.499 -6.430 -15.125 1.00 94.62 88 SER A N 1
ATOM 688 C CA . SER A 1 88 ? 0.920 -6.155 -13.809 1.00 94.62 88 SER A CA 1
ATOM 689 C C . SER A 1 88 ? -0.574 -5.800 -13.891 1.00 94.62 88 SER A C 1
ATOM 691 O O . SER A 1 88 ? -1.399 -6.371 -13.178 1.00 94.62 88 SER A O 1
ATOM 693 N N . LYS A 1 89 ? -0.985 -4.937 -14.830 1.00 94.38 89 LYS A N 1
ATOM 694 C CA . LYS A 1 89 ? -2.415 -4.640 -15.063 1.00 94.38 89 LYS A CA 1
ATOM 695 C C . LYS A 1 89 ? -3.216 -5.873 -15.478 1.00 94.38 89 LYS A C 1
ATOM 697 O O . LYS A 1 89 ? -4.373 -6.022 -15.087 1.00 94.38 89 LYS A O 1
ATOM 702 N N . LEU A 1 90 ? -2.621 -6.760 -16.271 1.00 94.50 90 LEU A N 1
ATOM 703 C CA . LEU A 1 90 ? -3.240 -8.024 -16.656 1.00 94.50 90 LEU A CA 1
ATOM 704 C C . LEU A 1 90 ? -3.395 -8.965 -15.452 1.00 94.50 90 LEU A C 1
ATOM 706 O O . LEU A 1 90 ? -4.417 -9.650 -15.353 1.00 94.50 90 LEU A O 1
ATOM 710 N N . ASP A 1 91 ? -2.419 -8.979 -14.542 1.00 93.94 91 ASP A N 1
ATOM 711 C CA . ASP A 1 91 ? -2.495 -9.728 -13.289 1.00 93.94 91 ASP A CA 1
ATOM 712 C C . ASP A 1 91 ? -3.632 -9.215 -12.396 1.00 93.94 91 ASP A C 1
ATOM 714 O O . ASP A 1 91 ? -4.466 -10.007 -11.965 1.00 93.94 91 ASP A O 1
ATOM 718 N N . ILE A 1 92 ? -3.788 -7.895 -12.243 1.00 93.19 92 ILE A N 1
ATOM 719 C CA . ILE A 1 92 ? -4.929 -7.286 -11.530 1.00 93.19 92 ILE A CA 1
ATOM 720 C C . ILE A 1 92 ? -6.267 -7.812 -12.078 1.00 93.19 92 ILE A C 1
ATOM 722 O O . ILE A 1 92 ? -7.143 -8.239 -11.326 1.00 93.19 92 ILE A O 1
ATOM 726 N N . VAL A 1 93 ? -6.434 -7.855 -13.400 1.00 92.69 93 VAL A N 1
ATOM 727 C CA . VAL A 1 93 ? -7.684 -8.334 -14.012 1.00 92.69 93 VAL A CA 1
ATOM 728 C C . VAL A 1 93 ? -7.912 -9.829 -13.744 1.00 92.69 93 VAL A C 1
ATOM 730 O O . VAL A 1 93 ? -9.014 -10.235 -13.355 1.00 92.69 93 VAL A O 1
ATOM 733 N N . ASN A 1 94 ? -6.887 -10.662 -13.931 1.00 92.12 94 ASN A N 1
ATOM 734 C CA . ASN A 1 94 ? -7.038 -12.120 -13.974 1.00 92.12 94 ASN A CA 1
ATOM 735 C C . ASN A 1 94 ? -6.856 -12.816 -12.622 1.00 92.12 94 ASN A C 1
ATOM 737 O O . ASN A 1 94 ? -7.490 -13.845 -12.389 1.00 92.12 94 ASN A O 1
ATOM 741 N N . SER A 1 95 ? -6.025 -12.275 -11.735 1.00 89.12 95 SER A N 1
ATOM 742 C CA . SER A 1 95 ? -5.624 -12.932 -10.494 1.00 89.12 95 SER A CA 1
ATOM 743 C C . SER A 1 95 ? -6.805 -13.104 -9.551 1.00 89.12 95 SER A C 1
ATOM 745 O O . SER A 1 95 ? -7.535 -12.158 -9.254 1.00 89.12 95 SER A O 1
ATOM 747 N N . GLU A 1 96 ? -7.020 -14.329 -9.083 1.00 87.06 96 GLU A N 1
ATOM 748 C CA . GLU A 1 96 ? -7.921 -14.599 -7.959 1.00 87.06 96 GLU A CA 1
ATOM 749 C C . GLU A 1 96 ? -7.243 -14.286 -6.618 1.00 87.06 96 GLU A C 1
ATOM 751 O O . GLU A 1 96 ? -7.928 -14.049 -5.626 1.00 87.06 96 GLU A O 1
ATOM 756 N N . GLY A 1 97 ? -5.905 -14.302 -6.587 1.00 89.12 97 GLY A N 1
ATOM 757 C CA . GLY A 1 97 ? -5.082 -14.023 -5.416 1.00 89.12 97 GLY A CA 1
ATOM 758 C C . GLY A 1 97 ? -4.863 -12.530 -5.193 1.00 89.12 97 GLY A C 1
ATOM 759 O O . GLY A 1 97 ? -5.538 -11.695 -5.781 1.00 89.12 97 GLY A O 1
ATOM 760 N N . ILE A 1 98 ? -3.910 -12.194 -4.323 1.00 88.44 98 ILE A N 1
ATOM 761 C CA . ILE A 1 98 ? -3.455 -10.809 -4.183 1.00 88.44 98 ILE A CA 1
ATOM 762 C C . ILE A 1 98 ? -2.690 -10.437 -5.464 1.00 88.44 98 ILE A C 1
ATOM 764 O O . ILE A 1 98 ? -1.751 -11.164 -5.791 1.00 88.44 98 ILE A O 1
ATOM 768 N N . PRO A 1 99 ? -3.079 -9.368 -6.181 1.00 91.38 99 PRO A N 1
ATOM 769 C CA . PRO A 1 99 ? -2.433 -9.005 -7.433 1.00 91.38 99 PRO A CA 1
ATOM 770 C C . PRO A 1 99 ? -1.073 -8.341 -7.203 1.00 91.38 99 PRO A C 1
ATOM 772 O O . PRO A 1 99 ? -0.852 -7.686 -6.178 1.00 91.38 99 PRO A O 1
ATOM 775 N N . GLU A 1 100 ? -0.185 -8.490 -8.179 1.00 92.88 100 GLU A N 1
ATOM 776 C CA . GLU A 1 100 ? 1.115 -7.828 -8.225 1.00 92.88 100 GLU A CA 1
ATOM 777 C C . GLU A 1 100 ? 0.997 -6.455 -8.896 1.00 92.88 100 GLU A C 1
ATOM 779 O O . GLU A 1 100 ? 0.420 -6.298 -9.976 1.00 92.88 100 GLU A O 1
ATOM 784 N N . PHE A 1 101 ? 1.567 -5.442 -8.248 1.00 94.88 101 PHE A N 1
ATOM 785 C CA . PHE A 1 101 ? 1.575 -4.062 -8.721 1.00 94.88 101 PHE A CA 1
ATOM 786 C C . PHE A 1 101 ? 3.009 -3.654 -9.032 1.00 94.88 101 PHE A C 1
ATOM 788 O O . PHE A 1 101 ? 3.872 -3.800 -8.172 1.00 94.88 101 PHE A O 1
ATOM 795 N N . ASN A 1 102 ? 3.238 -3.111 -10.223 1.00 93.19 102 ASN A N 1
ATOM 796 C CA . ASN A 1 102 ? 4.533 -2.579 -10.628 1.00 93.19 102 ASN A CA 1
ATOM 797 C C . ASN A 1 102 ? 4.334 -1.322 -11.484 1.00 93.19 102 ASN A C 1
ATOM 799 O O . ASN A 1 102 ? 3.465 -1.294 -12.362 1.00 93.19 102 ASN A O 1
ATOM 803 N N . LEU A 1 103 ? 5.126 -0.288 -11.208 1.00 93.06 103 LEU A N 1
ATOM 804 C CA . LEU A 1 103 ? 5.157 0.967 -11.948 1.00 93.06 103 LEU A CA 1
ATOM 805 C C . LEU A 1 103 ? 6.580 1.542 -11.939 1.00 93.06 103 LEU A C 1
ATOM 807 O O . LEU A 1 103 ? 7.204 1.612 -10.887 1.00 93.06 103 LEU A O 1
ATOM 811 N N . GLU A 1 104 ? 7.079 1.991 -13.093 1.00 90.25 104 GLU A N 1
ATOM 812 C CA . GLU A 1 104 ? 8.402 2.633 -13.193 1.00 90.25 104 GLU A CA 1
ATOM 813 C C . GLU A 1 104 ? 8.363 4.118 -12.788 1.00 90.25 104 GLU A C 1
ATOM 815 O O . GLU A 1 104 ? 9.216 4.592 -12.037 1.00 90.25 104 GLU A O 1
ATOM 820 N N . GLU A 1 105 ? 7.360 4.865 -13.261 1.00 91.75 105 GLU A N 1
ATOM 821 C CA . GLU A 1 105 ? 7.148 6.266 -12.879 1.00 91.75 105 GLU A CA 1
ATOM 822 C C . GLU A 1 105 ? 6.427 6.330 -11.529 1.00 91.75 105 GLU A C 1
ATOM 824 O O . GLU A 1 105 ? 5.203 6.307 -11.438 1.00 91.75 105 GLU A O 1
ATOM 829 N N . THR A 1 106 ? 7.207 6.374 -10.453 1.00 93.00 106 THR A N 1
ATOM 830 C CA . THR A 1 106 ? 6.720 6.204 -9.076 1.00 93.00 106 THR A CA 1
ATOM 831 C C . THR A 1 106 ? 6.462 7.520 -8.352 1.00 93.00 106 THR A C 1
ATOM 833 O O . THR A 1 106 ? 6.396 7.548 -7.124 1.00 93.00 106 THR A O 1
ATOM 836 N N . ASP A 1 107 ? 6.299 8.627 -9.080 1.00 95.12 107 ASP A N 1
ATOM 837 C CA . ASP A 1 107 ? 5.776 9.842 -8.466 1.00 95.12 107 ASP A CA 1
ATOM 838 C C . ASP A 1 107 ? 4.321 9.631 -8.025 1.00 95.12 107 ASP A C 1
ATOM 840 O O . ASP A 1 107 ? 3.580 8.787 -8.542 1.00 95.12 107 ASP A O 1
ATOM 844 N N . LYS A 1 108 ? 3.893 10.414 -7.037 1.00 94.94 108 LYS A N 1
ATOM 845 C CA . LYS A 1 108 ? 2.591 10.223 -6.401 1.00 94.94 108 LYS A CA 1
ATOM 846 C C . LYS A 1 108 ? 1.410 10.306 -7.373 1.00 94.94 108 LYS A C 1
ATOM 848 O O . LYS A 1 108 ? 0.446 9.548 -7.231 1.00 94.94 108 LYS A O 1
ATOM 853 N N . ASP A 1 109 ? 1.456 11.229 -8.331 1.00 96.06 109 ASP A N 1
ATOM 854 C CA . ASP A 1 109 ? 0.361 11.420 -9.282 1.00 96.06 109 ASP A CA 1
ATOM 855 C C . ASP A 1 109 ? 0.302 10.251 -10.271 1.00 96.06 109 ASP A C 1
ATOM 857 O O . ASP A 1 109 ? -0.795 9.780 -10.600 1.00 96.06 109 ASP A O 1
ATOM 861 N N . SER A 1 110 ? 1.461 9.728 -10.673 1.00 96.38 110 SER A N 1
ATOM 862 C CA . SER A 1 110 ? 1.581 8.525 -11.498 1.00 96.38 110 SER A CA 1
ATOM 863 C C . SER A 1 110 ? 1.072 7.279 -10.778 1.00 96.38 110 SER A C 1
ATOM 865 O O . SER A 1 110 ? 0.221 6.582 -11.336 1.00 96.38 110 SER A O 1
ATOM 867 N N . ILE A 1 111 ? 1.442 7.053 -9.509 1.00 97.88 111 ILE A N 1
ATOM 868 C CA . ILE A 1 111 ? 0.907 5.943 -8.693 1.00 97.88 111 ILE A CA 1
ATOM 869 C C . ILE A 1 111 ? -0.623 6.025 -8.606 1.00 97.88 111 ILE A C 1
ATOM 871 O O . ILE A 1 111 ? -1.334 5.053 -8.870 1.00 97.88 111 ILE A O 1
ATOM 875 N N . VAL A 1 112 ? -1.168 7.197 -8.261 1.00 97.62 112 VAL A N 1
ATOM 876 C CA . VAL A 1 112 ? -2.624 7.383 -8.141 1.00 97.62 112 VAL A CA 1
ATOM 877 C C . VAL A 1 112 ? -3.326 7.181 -9.485 1.00 97.62 112 VAL A C 1
ATOM 879 O O . VAL A 1 112 ? -4.427 6.624 -9.525 1.00 97.62 112 VAL A O 1
ATOM 882 N N . THR A 1 113 ? -2.722 7.634 -10.582 1.00 97.19 113 THR A N 1
ATOM 883 C CA . THR A 1 113 ? -3.261 7.452 -11.936 1.00 97.19 113 THR A CA 1
ATOM 884 C C . THR A 1 113 ? -3.269 5.981 -12.320 1.00 97.19 113 THR A C 1
ATOM 886 O O . THR A 1 113 ? -4.317 5.471 -12.717 1.00 97.19 113 THR A O 1
ATOM 889 N N . TYR A 1 114 ? -2.156 5.282 -12.104 1.00 97.38 114 TYR A N 1
ATOM 890 C CA . TYR A 1 114 ? -2.034 3.849 -12.320 1.00 97.38 114 TYR A CA 1
ATOM 891 C C . TYR A 1 114 ? -3.104 3.073 -11.538 1.00 97.38 114 TYR A C 1
ATOM 893 O O . TYR A 1 114 ? -3.849 2.301 -12.137 1.00 97.38 114 TYR A O 1
ATOM 901 N N . LEU A 1 115 ? -3.282 3.342 -10.237 1.00 97.69 115 LEU A N 1
ATOM 902 C CA . LEU A 1 115 ? -4.303 2.675 -9.416 1.00 97.69 115 LEU A CA 1
ATOM 903 C C . LEU A 1 115 ? -5.728 2.952 -9.913 1.00 97.69 115 LEU A C 1
ATOM 905 O O . LEU A 1 115 ? -6.558 2.043 -9.947 1.00 97.69 115 LEU A O 1
ATOM 909 N N . LYS A 1 116 ? -6.031 4.192 -10.318 1.00 96.88 116 LYS A N 1
ATOM 910 C CA . LYS A 1 116 ? -7.347 4.557 -10.870 1.00 96.88 116 LYS A CA 1
ATOM 911 C C . LYS A 1 116 ? -7.616 3.876 -12.202 1.00 96.88 116 LYS A C 1
ATOM 913 O O . LYS A 1 116 ? -8.734 3.422 -12.429 1.00 96.88 116 LYS A O 1
ATOM 918 N N . ASP A 1 117 ? -6.627 3.827 -13.082 1.00 96.12 117 ASP A N 1
ATOM 919 C CA . ASP A 1 117 ? -6.767 3.179 -14.379 1.00 96.12 117 ASP A CA 1
ATOM 920 C C . ASP A 1 117 ? -6.901 1.667 -14.224 1.00 96.12 117 ASP A C 1
ATOM 922 O O . ASP A 1 117 ? -7.784 1.081 -14.843 1.00 96.12 117 ASP A O 1
ATOM 926 N N . SER A 1 118 ? -6.129 1.057 -13.325 1.00 96.00 118 SER A N 1
ATOM 927 C CA . SER A 1 118 ? -6.281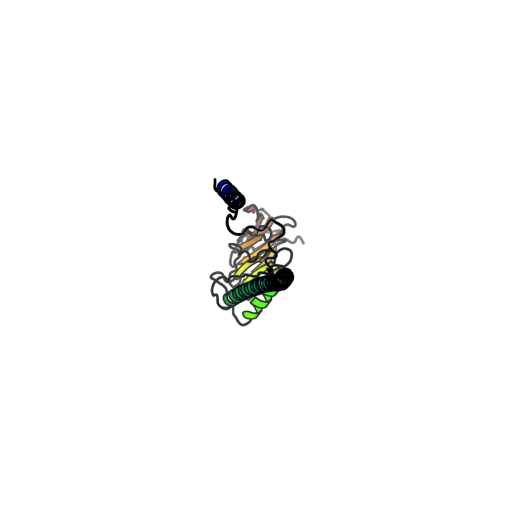 -0.350 -12.949 1.00 96.00 118 SER A CA 1
ATOM 928 C C . SER A 1 118 ? -7.658 -0.644 -12.349 1.00 96.00 118 SER A C 1
ATOM 930 O O . SER A 1 118 ? -8.265 -1.651 -12.700 1.00 96.00 118 SER A O 1
ATOM 932 N N . SER A 1 119 ? -8.196 0.249 -11.510 1.00 95.75 119 SER A N 1
ATOM 933 C CA . SER A 1 119 ? -9.551 0.113 -10.953 1.00 95.75 119 SER A CA 1
ATOM 934 C C . SER A 1 119 ? -10.619 0.102 -12.058 1.00 95.75 119 SER A C 1
ATOM 936 O O . SER A 1 119 ? -11.451 -0.800 -12.100 1.00 95.75 119 SER A O 1
ATOM 938 N N . LYS A 1 120 ? -10.510 0.993 -13.056 1.00 95.50 120 LYS A N 1
ATOM 939 C CA . LYS A 1 120 ? -11.432 1.020 -14.211 1.00 95.50 120 LYS A CA 1
ATOM 940 C C . LYS A 1 120 ? -11.451 -0.281 -15.013 1.00 95.50 120 LYS A C 1
ATOM 942 O O . LYS A 1 120 ? -12.478 -0.622 -15.592 1.00 95.50 120 LYS A O 1
ATOM 947 N N . LEU A 1 121 ? -10.328 -1.003 -15.084 1.00 93.75 121 LEU A N 1
ATOM 948 C CA . LEU A 1 121 ? -10.257 -2.284 -15.801 1.00 93.75 121 LEU A CA 1
ATOM 949 C C . LEU A 1 121 ? -11.115 -3.375 -15.145 1.00 93.75 121 LEU A C 1
ATOM 951 O O . LEU A 1 121 ? -11.468 -4.350 -15.808 1.00 93.75 121 LEU A O 1
ATOM 955 N N . ILE A 1 122 ? -11.450 -3.215 -13.863 1.00 94.25 122 ILE A N 1
ATOM 956 C CA . ILE A 1 122 ? -12.182 -4.190 -13.049 1.00 94.25 122 ILE A CA 1
ATOM 957 C C . ILE A 1 122 ? -13.528 -3.656 -12.528 1.00 94.25 122 ILE A C 1
ATOM 959 O O . ILE A 1 122 ? -14.180 -4.360 -11.757 1.00 94.25 122 ILE A O 1
ATOM 963 N N . ASP A 1 123 ? -13.977 -2.477 -12.979 1.00 90.44 123 ASP A N 1
ATOM 964 C CA . ASP A 1 123 ? -15.206 -1.799 -12.516 1.00 90.44 123 ASP A CA 1
ATOM 965 C C . ASP A 1 123 ? -16.478 -2.664 -12.639 1.00 90.44 123 ASP A C 1
ATOM 967 O O . ASP A 1 123 ? -17.377 -2.577 -11.804 1.00 90.44 123 ASP A O 1
ATOM 971 N N . ASP A 1 124 ? -16.558 -3.526 -13.659 1.00 86.50 124 ASP A N 1
ATOM 972 C CA . ASP A 1 124 ? -17.708 -4.415 -13.897 1.00 86.50 124 ASP A CA 1
ATOM 973 C C . ASP A 1 124 ? -17.619 -5.752 -13.130 1.00 86.50 124 ASP A C 1
ATOM 975 O O . ASP A 1 124 ? -18.424 -6.667 -13.342 1.00 86.50 124 ASP A O 1
ATOM 979 N N . SER A 1 125 ? -16.622 -5.907 -12.257 1.00 89.06 125 SER A N 1
ATOM 980 C CA . SER A 1 125 ? -16.354 -7.144 -11.523 1.00 89.06 125 SER A CA 1
ATOM 981 C C . SER A 1 125 ? -16.672 -7.022 -10.027 1.00 89.06 125 SER A C 1
ATOM 983 O O . SER A 1 125 ? -17.078 -5.980 -9.524 1.00 89.06 125 SER A O 1
ATOM 985 N N . ILE A 1 126 ? -16.497 -8.121 -9.288 1.00 88.62 126 ILE A N 1
ATOM 986 C CA . ILE A 1 126 ? -16.541 -8.098 -7.814 1.00 88.62 126 ILE A CA 1
ATOM 987 C C . ILE A 1 126 ? -15.264 -7.513 -7.195 1.00 88.62 126 ILE A C 1
ATOM 989 O O . ILE A 1 126 ? -15.207 -7.326 -5.979 1.00 88.62 126 ILE A O 1
ATOM 993 N N . LYS A 1 127 ? -14.230 -7.310 -8.017 1.00 93.50 127 LYS A N 1
ATOM 994 C CA . LYS A 1 127 ? -12.928 -6.817 -7.601 1.00 93.50 127 LYS A CA 1
ATOM 995 C C . LYS A 1 127 ? -12.922 -5.294 -7.617 1.00 93.50 127 LYS A C 1
ATOM 997 O O . LYS A 1 127 ? -13.671 -4.673 -8.361 1.00 93.50 127 LYS A O 1
ATOM 1002 N N . GLY A 1 128 ? -12.044 -4.691 -6.828 1.00 94.31 128 GLY A N 1
ATOM 1003 C CA . GLY A 1 128 ? -11.890 -3.240 -6.821 1.00 94.31 128 GLY A CA 1
ATOM 1004 C C . GLY A 1 128 ? -10.568 -2.782 -6.230 1.00 94.31 128 GLY A C 1
ATOM 1005 O O . GLY A 1 128 ? -9.899 -3.530 -5.517 1.00 94.31 128 GLY A O 1
ATOM 1006 N N . ILE A 1 129 ? -10.207 -1.538 -6.531 1.00 96.75 129 ILE A N 1
ATOM 1007 C CA . ILE A 1 129 ? -9.076 -0.826 -5.935 1.00 96.75 129 ILE A CA 1
ATOM 1008 C C . ILE A 1 129 ? -9.598 0.518 -5.429 1.00 96.75 129 ILE A C 1
ATOM 1010 O O . ILE A 1 129 ? -10.168 1.299 -6.195 1.00 96.75 129 ILE A O 1
ATOM 1014 N N . GLU A 1 130 ? -9.398 0.790 -4.143 1.00 95.94 130 GLU A N 1
ATOM 1015 C CA . GLU A 1 130 ? -9.831 2.019 -3.481 1.00 95.94 130 GLU A CA 1
ATOM 1016 C C . GLU A 1 130 ? -8.635 2.740 -2.861 1.00 95.94 130 GLU A C 1
ATOM 1018 O O . GLU A 1 130 ? -7.971 2.206 -1.973 1.00 95.94 130 GLU A O 1
ATOM 1023 N N . VAL A 1 131 ? -8.386 3.976 -3.297 1.00 97.56 131 VAL A N 1
ATOM 1024 C CA . VAL A 1 131 ? -7.379 4.858 -2.690 1.00 97.56 131 VAL A CA 1
ATOM 1025 C C . VAL A 1 131 ? -7.972 5.513 -1.440 1.00 97.56 131 VAL A C 1
ATOM 1027 O O . VAL A 1 131 ? -8.971 6.224 -1.527 1.00 97.56 131 VAL A O 1
ATOM 1030 N N . ILE A 1 132 ? -7.339 5.285 -0.289 1.00 96.75 132 ILE A N 1
ATOM 1031 C CA . ILE A 1 132 ? -7.757 5.770 1.035 1.00 96.75 132 ILE A CA 1
ATOM 1032 C C . ILE A 1 132 ? -7.152 7.150 1.332 1.00 96.75 132 ILE A C 1
ATOM 1034 O O . ILE A 1 132 ? -7.852 8.045 1.805 1.00 96.75 132 ILE A O 1
ATOM 1038 N N . SER A 1 133 ? -5.854 7.322 1.067 1.00 95.69 133 SER A N 1
ATOM 1039 C CA . SER A 1 133 ? -5.131 8.595 1.184 1.00 95.69 133 SER A CA 1
ATOM 1040 C C . SER A 1 133 ? -3.996 8.648 0.160 1.00 95.69 133 SER A C 1
ATOM 1042 O O . SER A 1 133 ? -3.486 7.617 -0.273 1.00 95.69 133 SER A O 1
ATOM 1044 N N . ALA A 1 134 ? -3.623 9.862 -0.235 1.00 94.50 134 ALA A N 1
ATOM 1045 C CA . ALA A 1 134 ? -2.478 10.157 -1.089 1.00 94.50 134 ALA A CA 1
ATOM 1046 C C . ALA A 1 134 ? -1.745 11.403 -0.558 1.00 94.50 134 ALA A C 1
ATOM 1048 O O . ALA A 1 134 ? -1.435 12.330 -1.313 1.00 94.50 134 ALA A O 1
ATOM 1049 N N . ASP A 1 135 ? -1.550 11.470 0.762 1.00 88.69 135 ASP A N 1
ATOM 1050 C CA . ASP A 1 135 ? -0.877 12.593 1.418 1.00 88.69 135 ASP A CA 1
ATOM 1051 C C . ASP A 1 135 ? 0.649 12.465 1.278 1.00 88.69 135 ASP A C 1
ATOM 1053 O O . ASP A 1 135 ? 1.211 12.991 0.312 1.00 88.69 135 ASP A O 1
ATOM 1057 N N . GLU A 1 136 ? 1.292 11.762 2.218 1.00 87.56 136 GLU A N 1
ATOM 1058 C CA . GLU A 1 136 ? 2.727 11.438 2.198 1.00 87.56 136 GLU A CA 1
ATOM 1059 C C . GLU A 1 136 ? 2.978 10.166 1.377 1.00 87.56 136 GLU A C 1
ATOM 1061 O O . GLU A 1 136 ? 3.616 10.225 0.331 1.00 87.56 136 GLU A O 1
ATOM 1066 N N . SER A 1 137 ? 2.389 9.048 1.801 1.00 94.50 137 SER A N 1
ATOM 1067 C CA . SER A 1 137 ? 2.354 7.788 1.052 1.00 94.50 137 SER A CA 1
ATOM 1068 C C . SER A 1 137 ? 0.969 7.566 0.447 1.00 94.50 137 SER A C 1
ATOM 1070 O O . SER A 1 137 ? -0.045 8.008 1.002 1.00 94.50 137 SER A O 1
ATOM 1072 N N . VAL A 1 138 ? 0.896 6.830 -0.663 1.00 97.88 138 VAL A N 1
ATOM 1073 C CA . VAL A 1 138 ? -0.382 6.387 -1.228 1.00 97.88 138 VAL A CA 1
ATOM 1074 C C . VAL A 1 138 ? -0.850 5.153 -0.468 1.00 97.88 138 VAL A C 1
ATOM 1076 O O . VAL A 1 138 ? -0.277 4.072 -0.580 1.00 97.88 138 VAL A O 1
ATOM 1079 N N . VAL A 1 139 ? -1.915 5.309 0.313 1.00 98.06 139 VAL A N 1
ATOM 1080 C CA . VAL A 1 139 ? -2.566 4.212 1.031 1.00 98.06 139 VAL A CA 1
ATOM 1081 C C . VAL A 1 139 ? -3.788 3.795 0.240 1.00 98.06 139 VAL A C 1
ATOM 1083 O O . VAL A 1 139 ? -4.667 4.614 -0.034 1.00 98.06 139 VAL A O 1
ATOM 1086 N N . PHE A 1 140 ? -3.878 2.520 -0.106 1.00 97.94 140 PHE A N 1
ATOM 1087 C CA . PHE A 1 140 ? -5.008 1.984 -0.852 1.00 97.94 140 PHE A CA 1
ATOM 1088 C C . PHE A 1 140 ? -5.352 0.580 -0.372 1.00 97.94 140 PHE A C 1
ATOM 1090 O O . PHE A 1 140 ? -4.590 -0.052 0.360 1.00 97.94 140 PHE A O 1
ATOM 1097 N N . ARG A 1 141 ? -6.522 0.091 -0.772 1.00 96.06 141 ARG A N 1
ATOM 1098 C CA . ARG A 1 141 ? -6.921 -1.293 -0.547 1.00 96.06 141 ARG A CA 1
ATOM 1099 C C . ARG A 1 141 ? -7.441 -1.946 -1.813 1.00 96.06 141 ARG A C 1
ATOM 1101 O O . ARG A 1 141 ? -8.057 -1.294 -2.655 1.00 96.06 141 ARG A O 1
ATOM 1108 N N . THR A 1 142 ? -7.227 -3.246 -1.905 1.00 95.44 142 THR A N 1
ATOM 1109 C CA . THR A 1 142 ? -7.851 -4.126 -2.895 1.00 95.44 142 THR A CA 1
ATOM 1110 C C . THR A 1 142 ? -9.145 -4.701 -2.325 1.00 95.44 142 THR A C 1
ATOM 1112 O O . THR A 1 142 ? -9.282 -4.834 -1.112 1.00 95.44 142 THR A O 1
ATOM 1115 N N . LEU A 1 143 ? -10.110 -5.034 -3.174 1.00 93.94 143 LEU A N 1
ATOM 1116 C CA . LEU A 1 143 ? -11.396 -5.648 -2.824 1.00 93.94 143 LEU A CA 1
ATOM 1117 C C . LEU A 1 143 ? -11.603 -6.872 -3.716 1.00 93.94 143 LEU A C 1
ATOM 1119 O O . LEU A 1 143 ? -11.314 -6.794 -4.904 1.00 93.94 143 LEU A O 1
ATOM 1123 N N . GLY A 1 144 ? -12.126 -7.970 -3.176 1.00 90.88 144 GLY A N 1
ATOM 1124 C CA . GLY A 1 144 ? -12.457 -9.173 -3.943 1.00 90.88 144 GLY A CA 1
ATOM 1125 C C . GLY A 1 144 ? -11.254 -10.012 -4.394 1.00 90.88 144 GLY A C 1
ATOM 1126 O O . GLY A 1 144 ? -11.396 -10.768 -5.353 1.00 90.88 144 GLY A O 1
ATOM 1127 N N . TYR A 1 145 ? -10.103 -9.886 -3.722 1.00 89.75 145 TYR A N 1
ATOM 1128 C CA . TYR A 1 145 ? -8.855 -10.589 -4.050 1.00 89.75 145 TYR A CA 1
ATOM 1129 C C . TYR A 1 145 ? -8.354 -11.456 -2.896 1.00 89.75 145 TYR A C 1
ATOM 1131 O O . TYR A 1 145 ? -8.264 -10.992 -1.763 1.00 89.75 145 TYR A O 1
ATOM 1139 N N . GLY A 1 146 ? -7.920 -12.678 -3.197 1.00 83.56 146 GLY A N 1
ATOM 1140 C CA . GLY A 1 146 ? -7.344 -13.608 -2.232 1.00 83.56 146 GLY A CA 1
ATOM 1141 C C . GLY A 1 146 ? -8.337 -14.135 -1.192 1.00 83.56 146 GLY A C 1
ATOM 1142 O O . GLY A 1 146 ? -9.551 -13.993 -1.303 1.00 83.56 146 GLY A O 1
ATOM 1143 N N . GLU A 1 147 ? -7.791 -14.785 -0.162 1.00 80.44 147 GLU A N 1
ATOM 1144 C CA . GLU A 1 147 ? -8.568 -15.408 0.924 1.00 80.44 147 GLU A CA 1
ATOM 1145 C C . GLU A 1 147 ? -9.233 -14.373 1.844 1.00 80.44 147 GLU A C 1
ATOM 1147 O O . GLU A 1 147 ? -10.327 -14.599 2.361 1.00 80.44 147 GLU A O 1
ATOM 1152 N N . ASN A 1 148 ? -8.578 -13.226 2.054 1.00 77.56 148 ASN A N 1
A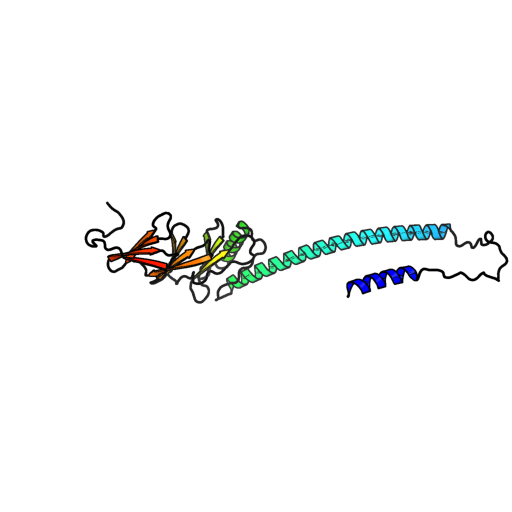TOM 1153 C CA . ASN A 1 148 ? -9.192 -12.115 2.777 1.00 77.56 148 ASN A CA 1
ATOM 1154 C C . ASN A 1 148 ? -9.941 -11.248 1.764 1.00 77.56 148 ASN A C 1
ATOM 1156 O O . ASN A 1 148 ? -9.397 -10.958 0.714 1.00 77.56 148 ASN A O 1
ATOM 1160 N N . TYR A 1 149 ? -11.160 -10.800 2.050 1.00 85.50 149 TYR A N 1
ATOM 1161 C CA . TYR A 1 149 ? -11.946 -10.061 1.055 1.00 85.50 149 TYR A CA 1
ATOM 1162 C C . TYR A 1 149 ? -11.270 -8.759 0.595 1.00 85.50 149 TYR A C 1
ATOM 1164 O O . TYR A 1 149 ? -11.483 -8.317 -0.531 1.00 85.50 149 TYR A O 1
ATOM 1172 N N . SER A 1 150 ? -10.468 -8.131 1.455 1.00 92.56 150 SER A N 1
ATOM 1173 C CA . SER A 1 150 ? -9.725 -6.916 1.127 1.00 92.56 150 SER A CA 1
ATOM 1174 C C . SER A 1 150 ? -8.424 -6.820 1.922 1.00 92.56 150 SER A C 1
ATOM 1176 O O . SER A 1 150 ? -8.337 -7.356 3.030 1.00 92.56 150 SER A O 1
ATOM 1178 N N . GLN A 1 151 ? -7.408 -6.151 1.370 1.00 94.88 151 GLN A N 1
ATOM 1179 C CA . GLN A 1 151 ? -6.107 -5.923 2.010 1.00 94.88 151 GLN A CA 1
ATOM 1180 C C . GLN A 1 151 ? -5.617 -4.493 1.763 1.00 94.88 151 GLN A C 1
ATOM 1182 O O . GLN A 1 151 ? -5.845 -3.948 0.685 1.00 94.88 151 GLN A O 1
ATOM 1187 N N . ILE A 1 152 ? -4.943 -3.896 2.750 1.00 97.12 152 ILE A N 1
ATOM 1188 C CA . ILE A 1 152 ? -4.293 -2.583 2.622 1.00 97.12 152 ILE A CA 1
ATOM 1189 C C . ILE A 1 152 ? -2.852 -2.709 2.137 1.00 97.12 152 ILE A C 1
ATOM 1191 O O . ILE A 1 152 ? -2.077 -3.549 2.599 1.00 97.12 152 ILE A O 1
ATOM 1195 N N . PHE A 1 153 ? -2.502 -1.757 1.284 1.00 97.75 153 PHE A N 1
ATOM 1196 C CA . PHE A 1 153 ? -1.176 -1.495 0.771 1.00 97.75 153 PHE A CA 1
ATOM 1197 C C . PHE A 1 153 ? -0.758 -0.059 1.079 1.00 97.75 153 PHE A C 1
ATOM 1199 O O . PHE A 1 153 ? -1.596 0.847 1.165 1.00 97.75 153 PHE A O 1
ATOM 1206 N N . ILE A 1 154 ? 0.549 0.145 1.211 1.00 98.12 154 ILE A N 1
ATOM 1207 C CA . ILE A 1 154 ? 1.169 1.467 1.309 1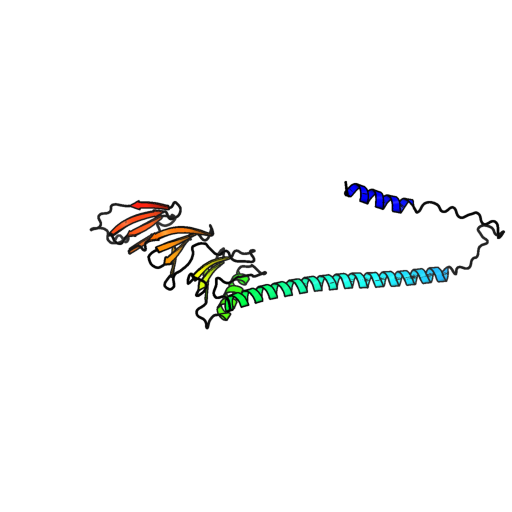.00 98.12 154 ILE A CA 1
ATOM 1208 C C . ILE A 1 154 ? 2.243 1.561 0.229 1.00 98.12 154 ILE A C 1
ATOM 1210 O O . ILE A 1 154 ? 3.178 0.763 0.221 1.00 98.12 154 ILE A O 1
ATOM 1214 N N . TRP A 1 155 ? 2.103 2.533 -0.664 1.00 97.94 155 TRP A N 1
ATOM 1215 C CA . TRP A 1 155 ? 3.034 2.796 -1.755 1.00 97.94 155 TRP A CA 1
ATOM 1216 C C . TRP A 1 155 ? 3.729 4.137 -1.525 1.00 97.94 155 TRP A C 1
ATOM 1218 O O . TRP A 1 155 ? 3.067 5.174 -1.438 1.00 97.94 155 TRP A O 1
ATOM 1228 N N . ASP A 1 156 ? 5.053 4.105 -1.401 1.00 96.62 156 ASP A N 1
ATOM 1229 C CA . ASP A 1 156 ? 5.871 5.309 -1.272 1.00 96.62 156 ASP A CA 1
ATOM 1230 C C . ASP A 1 156 ? 6.394 5.762 -2.633 1.00 96.62 156 ASP A C 1
ATOM 1232 O O . ASP A 1 156 ? 6.658 4.950 -3.518 1.00 96.62 156 ASP A O 1
ATOM 1236 N N . GLU A 1 157 ? 6.587 7.070 -2.774 1.00 95.25 157 GLU A N 1
ATOM 1237 C CA . GLU A 1 157 ? 7.249 7.644 -3.940 1.00 95.25 157 GLU A CA 1
ATOM 1238 C C . GLU A 1 157 ? 8.696 7.139 -4.058 1.00 95.25 157 GLU A C 1
ATOM 1240 O O . GLU A 1 157 ? 9.438 7.106 -3.073 1.00 95.25 157 GLU A O 1
ATOM 1245 N N . GLY A 1 158 ? 9.100 6.761 -5.272 1.00 94.31 158 GLY A N 1
ATOM 1246 C CA . GLY A 1 158 ? 10.420 6.187 -5.554 1.00 94.31 158 GLY A CA 1
ATOM 1247 C C . GLY A 1 158 ? 10.500 4.660 -5.447 1.00 94.31 158 GLY A C 1
ATOM 1248 O O . GLY A 1 158 ? 11.515 4.093 -5.848 1.00 94.31 158 GLY A O 1
ATOM 1249 N N . GLU A 1 159 ? 9.460 3.994 -4.940 1.00 95.38 159 GLU A N 1
ATOM 1250 C CA . GLU A 1 159 ? 9.384 2.531 -4.874 1.00 95.38 159 GLU A CA 1
ATOM 1251 C C . GLU A 1 159 ? 8.543 1.994 -6.035 1.00 95.38 159 GLU A C 1
ATOM 1253 O O . GLU A 1 159 ? 7.427 2.459 -6.255 1.00 95.38 159 GLU A O 1
ATOM 1258 N N . ASN A 1 160 ? 9.044 0.994 -6.762 1.00 93.62 160 ASN A N 1
ATOM 1259 C CA . ASN A 1 160 ? 8.351 0.447 -7.940 1.00 93.62 160 ASN A CA 1
ATOM 1260 C C . ASN A 1 160 ? 7.149 -0.437 -7.588 1.00 93.62 160 ASN A C 1
ATOM 1262 O O . ASN A 1 160 ? 6.307 -0.701 -8.441 1.00 93.62 160 ASN A O 1
ATOM 1266 N N . GLU A 1 161 ? 7.059 -0.884 -6.335 1.00 95.44 161 GLU A N 1
ATOM 1267 C CA . GLU A 1 161 ? 6.020 -1.790 -5.856 1.00 95.44 161 GLU A CA 1
ATOM 1268 C C . GLU A 1 161 ? 5.478 -1.315 -4.496 1.00 95.44 161 GLU A C 1
ATOM 1270 O O . GLU A 1 161 ? 6.230 -0.799 -3.660 1.00 95.44 161 GLU A O 1
ATOM 1275 N N . PRO A 1 162 ? 4.180 -1.508 -4.220 1.00 97.38 162 PRO A N 1
ATOM 1276 C CA . PRO A 1 162 ? 3.594 -1.189 -2.932 1.00 97.38 162 PRO A CA 1
ATOM 1277 C C . PRO A 1 162 ? 3.924 -2.247 -1.874 1.00 97.38 162 PRO A C 1
ATOM 1279 O O . PRO A 1 162 ? 3.999 -3.446 -2.141 1.00 97.38 162 PRO A O 1
ATOM 1282 N N . LEU A 1 163 ? 3.984 -1.821 -0.613 1.00 97.44 163 LEU A N 1
ATOM 1283 C CA . LEU A 1 163 ? 4.101 -2.731 0.518 1.00 97.44 163 LEU A CA 1
ATOM 1284 C C . LEU A 1 163 ? 2.721 -3.234 0.960 1.00 97.44 163 LEU A C 1
ATOM 1286 O O . LEU A 1 163 ? 1.901 -2.458 1.457 1.00 97.44 163 LEU A O 1
ATOM 1290 N N . LEU A 1 164 ? 2.496 -4.546 0.865 1.00 96.31 164 LEU A N 1
ATOM 1291 C CA . LEU A 1 164 ? 1.371 -5.221 1.515 1.00 96.31 164 LEU A CA 1
ATOM 1292 C C . LEU A 1 164 ? 1.554 -5.200 3.038 1.00 96.31 164 LEU A C 1
ATOM 1294 O O . LEU A 1 164 ? 2.562 -5.685 3.558 1.00 96.31 164 LEU A O 1
ATOM 1298 N N . ILE A 1 165 ? 0.564 -4.685 3.768 1.00 96.94 165 ILE A N 1
ATOM 1299 C CA . ILE A 1 165 ? 0.650 -4.603 5.227 1.00 96.94 165 ILE A CA 1
ATOM 1300 C C . ILE A 1 165 ? 0.089 -5.868 5.871 1.00 96.94 165 ILE A C 1
ATOM 1302 O O . ILE A 1 165 ? -1.105 -6.166 5.772 1.00 96.94 165 ILE A O 1
ATOM 1306 N N . ASP A 1 166 ? 0.951 -6.593 6.586 1.00 93.44 166 ASP A N 1
ATOM 1307 C CA . ASP A 1 166 ? 0.553 -7.810 7.291 1.00 93.44 166 ASP A CA 1
ATOM 1308 C C . ASP A 1 166 ? -0.615 -7.543 8.253 1.00 93.44 166 ASP A C 1
ATOM 1310 O O . ASP A 1 166 ? -0.640 -6.555 8.990 1.00 93.44 166 ASP A O 1
ATOM 1314 N N . GLN A 1 167 ? -1.595 -8.447 8.237 1.00 92.38 167 GLN A N 1
ATOM 1315 C CA . GLN A 1 167 ? -2.824 -8.407 9.037 1.00 92.38 167 GLN A CA 1
ATOM 1316 C C . GLN A 1 167 ? -3.745 -7.195 8.815 1.00 92.38 167 GLN A C 1
ATOM 1318 O O . GLN A 1 167 ? -4.800 -7.138 9.463 1.00 92.38 167 GLN A O 1
ATOM 1323 N N . ALA A 1 168 ? -3.425 -6.272 7.905 1.00 95.00 168 ALA A N 1
ATOM 1324 C CA . ALA A 1 168 ? -4.285 -5.152 7.524 1.00 95.00 168 ALA A CA 1
ATOM 1325 C C . ALA A 1 168 ? -5.334 -5.577 6.481 1.00 95.00 168 ALA A C 1
ATOM 1327 O O . ALA A 1 168 ? -5.450 -5.000 5.401 1.00 95.00 168 ALA A O 1
ATOM 1328 N N . SER A 1 169 ? -6.074 -6.635 6.805 1.00 94.06 169 SER A N 1
ATOM 1329 C CA . SER A 1 169 ? -7.099 -7.227 5.955 1.00 94.06 169 SER A CA 1
ATOM 1330 C C . SER A 1 169 ? -8.507 -6.976 6.484 1.00 94.06 169 SER A C 1
ATOM 1332 O O . SER A 1 169 ? -8.701 -6.812 7.694 1.00 94.06 169 SER A O 1
ATOM 1334 N N . PHE A 1 170 ? -9.485 -6.999 5.578 1.00 92.56 170 PHE A N 1
ATOM 1335 C CA . PHE A 1 170 ? -10.902 -6.871 5.896 1.00 92.56 170 PHE A CA 1
ATOM 1336 C C . PHE A 1 170 ? -11.680 -8.131 5.556 1.00 92.56 170 PHE A C 1
ATOM 1338 O O . PHE A 1 170 ? -11.431 -8.789 4.539 1.00 92.56 170 PHE A O 1
ATOM 1345 N N . ASP A 1 171 ? -12.682 -8.388 6.386 1.00 89.81 171 ASP A N 1
ATOM 1346 C CA . ASP A 1 171 ? -13.763 -9.303 6.053 1.00 89.81 171 ASP A CA 1
ATOM 1347 C C . ASP A 1 171 ? -14.695 -8.650 5.020 1.00 89.81 171 ASP A C 1
ATOM 1349 O O . ASP A 1 171 ? -14.590 -7.459 4.715 1.00 89.81 171 ASP A O 1
ATOM 1353 N N . ARG A 1 172 ? -15.646 -9.416 4.479 1.00 87.69 172 ARG A N 1
ATOM 1354 C CA . ARG A 1 172 ? -16.568 -8.926 3.441 1.00 87.69 172 ARG A CA 1
ATOM 1355 C C . ARG A 1 172 ? -17.387 -7.703 3.862 1.00 87.69 172 ARG A C 1
ATOM 1357 O O . ARG A 1 172 ? -17.677 -6.849 3.030 1.00 87.69 172 ARG A O 1
ATOM 1364 N N . GLU A 1 173 ? -17.762 -7.640 5.134 1.00 87.38 173 GLU A N 1
ATOM 1365 C CA . GLU A 1 173 ? -18.517 -6.527 5.728 1.00 87.38 173 GLU A CA 1
ATOM 1366 C C . GLU A 1 173 ? -17.600 -5.527 6.454 1.00 87.38 173 GLU A C 1
ATOM 1368 O O . GLU A 1 173 ? -18.070 -4.565 7.063 1.00 87.38 173 GLU A O 1
ATOM 1373 N N . GLY A 1 174 ? -16.282 -5.736 6.373 1.00 91.00 174 GLY A N 1
ATOM 1374 C CA . GLY A 1 174 ? -15.300 -4.911 7.049 1.00 91.00 174 GLY A CA 1
ATOM 1375 C C . GLY A 1 174 ? -15.235 -3.492 6.485 1.00 91.00 174 GLY A C 1
ATOM 1376 O O . GLY A 1 174 ? -15.403 -3.237 5.289 1.00 91.00 174 GLY A O 1
ATOM 1377 N N . SER A 1 175 ? -14.956 -2.541 7.366 1.00 93.12 175 SER A N 1
ATOM 1378 C CA . SER A 1 175 ? -14.845 -1.119 7.038 1.00 93.12 175 SER A CA 1
ATOM 1379 C C . SER A 1 175 ? -13.627 -0.502 7.709 1.00 93.12 175 SER A C 1
ATOM 1381 O O . SER A 1 175 ? -12.975 -1.130 8.544 1.00 93.12 175 SER A O 1
ATOM 1383 N N . TYR A 1 176 ? -13.291 0.729 7.336 1.00 95.69 176 TYR A N 1
ATOM 1384 C CA . TYR A 1 176 ? -12.240 1.484 8.001 1.00 95.69 176 TYR A CA 1
ATOM 1385 C C . TYR A 1 176 ? -12.724 2.873 8.398 1.00 95.69 176 TYR A C 1
ATOM 1387 O O . TYR A 1 176 ? -13.614 3.447 7.771 1.00 95.69 176 TYR A O 1
ATOM 1395 N N . GLU A 1 177 ? -12.104 3.421 9.436 1.00 95.31 177 GLU A N 1
ATOM 1396 C CA . GLU A 1 177 ? -12.303 4.794 9.887 1.00 95.31 177 GLU A CA 1
ATOM 1397 C C . GLU A 1 177 ? -10.969 5.415 10.291 1.00 95.31 177 GLU A C 1
ATOM 1399 O O . GLU A 1 177 ? -10.052 4.725 10.737 1.00 95.31 177 GLU A O 1
ATOM 1404 N N . TRP A 1 178 ? -10.864 6.735 10.182 1.00 94.94 178 TRP A N 1
ATOM 1405 C CA . TRP A 1 178 ? -9.713 7.457 10.713 1.00 94.94 178 TRP A CA 1
ATOM 1406 C C . TRP A 1 178 ? -9.748 7.492 12.243 1.00 94.94 178 TRP A C 1
ATOM 1408 O O . TRP A 1 178 ? -10.752 7.859 12.855 1.00 94.94 178 TRP A O 1
ATOM 1418 N N . LEU A 1 179 ? -8.618 7.160 12.861 1.00 94.19 179 LEU A N 1
ATOM 1419 C CA . LEU A 1 179 ? -8.377 7.246 14.296 1.00 94.19 179 LEU A CA 1
ATOM 1420 C C . LEU A 1 179 ? -7.200 8.197 14.535 1.00 94.19 179 LEU A C 1
ATOM 1422 O O . LEU A 1 179 ? -6.068 7.780 14.768 1.00 94.19 179 LEU A O 1
ATOM 1426 N N . GLY A 1 180 ? -7.453 9.503 14.431 1.00 92.06 180 GLY A N 1
ATOM 1427 C CA . GLY A 1 180 ? -6.379 10.499 14.407 1.00 92.06 180 GLY A CA 1
ATOM 1428 C C . GLY A 1 180 ? -5.524 10.328 13.149 1.00 92.06 180 GLY A C 1
ATOM 1429 O O . GLY A 1 180 ? -6.057 10.395 12.048 1.00 92.06 180 GLY A O 1
ATOM 1430 N N . LYS A 1 181 ? -4.218 10.077 13.316 1.00 92.38 181 LYS A N 1
ATOM 1431 C CA . LYS A 1 181 ? -3.295 9.769 12.205 1.00 92.38 181 LYS A CA 1
ATOM 1432 C C . LYS A 1 181 ? -3.248 8.284 11.810 1.00 92.38 181 LYS A C 1
ATOM 1434 O O . LYS A 1 181 ? -2.497 7.911 10.917 1.00 92.38 181 LYS A O 1
ATOM 1439 N N . TYR A 1 182 ? -3.997 7.437 12.512 1.00 95.25 182 TYR A N 1
ATOM 1440 C CA . TYR A 1 182 ? -4.036 5.990 12.306 1.00 95.25 182 TYR A CA 1
ATOM 1441 C C . TYR A 1 182 ? -5.290 5.595 11.525 1.00 95.25 182 TYR A C 1
ATOM 1443 O O . TYR A 1 182 ? -6.278 6.333 11.514 1.00 95.25 182 TYR A O 1
ATOM 1451 N N . ILE A 1 183 ? -5.292 4.396 10.946 1.00 96.50 183 ILE A N 1
ATOM 1452 C CA . ILE A 1 183 ? -6.501 3.791 10.373 1.00 96.50 183 ILE A CA 1
ATOM 1453 C C . ILE A 1 183 ? -7.014 2.719 11.333 1.00 96.50 183 ILE A C 1
ATOM 1455 O O . ILE A 1 183 ? -6.293 1.791 11.693 1.00 96.50 183 ILE A O 1
ATOM 1459 N N . LEU A 1 184 ? -8.274 2.828 11.743 1.00 96.69 184 LEU A N 1
ATOM 1460 C CA . LEU A 1 184 ? -8.989 1.769 12.438 1.00 96.69 184 LEU A CA 1
ATOM 1461 C C . LEU A 1 184 ? -9.643 0.852 11.408 1.00 96.69 184 LEU A C 1
ATOM 1463 O O . LEU A 1 184 ? -10.575 1.257 10.720 1.00 96.69 184 LEU A O 1
ATOM 1467 N N . ILE A 1 185 ? -9.187 -0.389 11.350 1.00 96.81 185 ILE A N 1
ATOM 1468 C CA . ILE A 1 185 ? -9.789 -1.470 10.575 1.00 96.81 185 ILE A CA 1
ATOM 1469 C C . ILE A 1 185 ? -10.842 -2.138 11.457 1.00 96.81 185 ILE A C 1
ATOM 1471 O O . ILE A 1 185 ? -10.524 -2.605 12.554 1.00 96.81 185 ILE A O 1
ATOM 1475 N N . LYS A 1 186 ? -12.087 -2.171 10.987 1.00 94.50 186 LYS A N 1
ATOM 1476 C CA . LYS A 1 186 ? -13.233 -2.783 11.661 1.00 94.50 186 LYS A CA 1
ATOM 1477 C C . LYS A 1 186 ? -13.644 -4.040 10.915 1.00 94.50 186 LYS A C 1
ATOM 1479 O O . LYS A 1 186 ? -14.147 -3.947 9.798 1.00 94.50 186 LYS A O 1
ATOM 1484 N N . ASN A 1 187 ? -13.452 -5.183 11.556 1.00 92.25 187 ASN A N 1
ATOM 1485 C CA . ASN A 1 187 ? -13.893 -6.487 11.075 1.00 92.25 187 ASN A CA 1
ATOM 1486 C C . ASN A 1 187 ? -14.899 -7.088 12.048 1.00 92.25 187 ASN A C 1
ATOM 1488 O O . ASN A 1 187 ? -15.071 -6.583 13.165 1.00 92.25 187 ASN A O 1
ATOM 1492 N N . ASP A 1 188 ? -15.520 -8.196 11.648 1.00 83.31 188 ASP A N 1
ATOM 1493 C CA . ASP A 1 188 ? -16.436 -8.897 12.530 1.00 83.31 188 ASP A CA 1
ATOM 1494 C C . ASP A 1 188 ? -15.680 -9.330 13.788 1.00 83.31 188 ASP A C 1
ATOM 1496 O O . ASP A 1 188 ? -14.661 -10.022 13.756 1.00 83.31 188 ASP A O 1
ATOM 1500 N N . HIS A 1 189 ? -16.177 -8.860 14.932 1.00 79.69 189 HIS A N 1
ATOM 1501 C CA . HIS A 1 189 ? -15.669 -9.133 16.277 1.00 79.69 189 HIS A CA 1
ATOM 1502 C C . HIS A 1 189 ? -14.352 -8.462 16.674 1.00 79.69 189 HIS A C 1
ATOM 1504 O O . HIS A 1 189 ? -14.151 -8.279 17.877 1.00 79.69 189 HIS A O 1
ATOM 1510 N N . LYS A 1 190 ? -13.481 -8.074 15.735 1.00 90.88 190 LYS A N 1
ATOM 1511 C CA . LYS A 1 190 ? -12.151 -7.554 16.071 1.00 90.88 190 LYS A CA 1
ATOM 1512 C C . LYS A 1 190 ? -11.776 -6.316 15.272 1.00 90.88 190 LYS A C 1
ATOM 1514 O O . LYS A 1 190 ? -11.706 -6.333 14.048 1.00 90.88 190 LYS A O 1
ATOM 1519 N N . ASN A 1 191 ? -11.397 -5.276 15.996 1.00 93.75 191 ASN A N 1
ATOM 1520 C CA . ASN A 1 191 ? -10.811 -4.076 15.436 1.00 93.75 191 ASN A CA 1
ATOM 1521 C C . ASN A 1 191 ? -9.281 -4.156 15.481 1.00 93.75 191 ASN A C 1
ATOM 1523 O O . ASN A 1 191 ? -8.690 -4.770 16.380 1.00 93.75 191 ASN A O 1
ATOM 1527 N N . LYS A 1 192 ? -8.628 -3.519 14.510 1.00 95.81 192 LYS A N 1
ATOM 1528 C CA . LYS A 1 192 ? -7.169 -3.381 14.432 1.00 95.81 192 LYS A CA 1
ATOM 1529 C C . LYS A 1 192 ? -6.797 -1.938 14.131 1.00 95.81 192 LYS A C 1
ATOM 1531 O O . LYS A 1 192 ? -7.519 -1.251 13.418 1.00 95.81 192 LYS A O 1
ATOM 1536 N N . VAL A 1 193 ? -5.663 -1.488 14.650 1.00 97.00 193 VAL A N 1
ATOM 1537 C CA . VAL A 1 193 ? -5.135 -0.144 14.389 1.00 97.00 193 VAL A CA 1
ATOM 1538 C C . VAL A 1 193 ? -3.909 -0.264 13.499 1.00 97.00 193 VAL A C 1
ATOM 1540 O O . VAL A 1 193 ? -2.944 -0.927 13.874 1.00 97.00 193 VAL A O 1
ATOM 1543 N N . LEU A 1 194 ? -3.967 0.367 12.331 1.00 97.19 194 LEU A N 1
ATOM 1544 C CA . LEU A 1 194 ? -2.873 0.497 11.381 1.00 97.19 194 LEU A CA 1
ATOM 1545 C C . LEU A 1 194 ? -2.135 1.816 11.610 1.00 97.19 194 LEU A C 1
ATOM 1547 O O . LEU A 1 194 ? -2.721 2.899 11.535 1.00 97.19 194 LEU A O 1
ATOM 1551 N N . ASP A 1 195 ? -0.833 1.701 11.832 1.00 95.81 195 ASP A N 1
ATOM 1552 C CA . ASP A 1 195 ? 0.124 2.795 11.782 1.00 95.81 195 ASP A CA 1
ATOM 1553 C C . ASP A 1 195 ? 0.724 2.871 10.376 1.00 95.81 195 ASP A C 1
ATOM 1555 O O . ASP A 1 195 ? 1.483 1.988 9.972 1.00 95.81 195 ASP A O 1
ATOM 1559 N N . ILE A 1 196 ? 0.329 3.906 9.629 1.00 95.38 196 ILE A N 1
ATOM 1560 C CA . ILE A 1 196 ? 0.770 4.150 8.248 1.00 95.38 196 ILE A CA 1
ATOM 1561 C C . ILE A 1 196 ? 2.261 4.500 8.225 1.00 95.38 196 ILE A C 1
ATOM 1563 O O . ILE A 1 196 ? 3.005 3.950 7.423 1.00 95.38 196 ILE A O 1
ATOM 1567 N N . GLU A 1 197 ? 2.704 5.353 9.152 1.00 93.88 197 GLU A N 1
ATOM 1568 C CA . GLU A 1 197 ? 4.085 5.842 9.245 1.00 93.88 197 GLU A CA 1
ATOM 1569 C C . GLU A 1 197 ? 5.058 4.685 9.509 1.00 93.88 197 GLU A C 1
ATOM 1571 O O . GLU A 1 197 ? 6.098 4.565 8.866 1.00 93.88 197 GLU A O 1
ATOM 1576 N N . ASN A 1 198 ? 4.690 3.779 10.420 1.00 95.12 198 ASN A N 1
ATOM 1577 C CA . ASN A 1 198 ? 5.491 2.593 10.739 1.00 95.12 198 ASN A CA 1
ATOM 1578 C C . ASN A 1 198 ? 5.114 1.345 9.921 1.00 95.12 198 ASN A C 1
ATOM 1580 O O . ASN A 1 198 ? 5.657 0.269 10.186 1.00 95.12 198 ASN A O 1
ATOM 1584 N N . LYS A 1 199 ? 4.176 1.474 8.973 1.00 96.31 199 LYS A N 1
ATOM 1585 C CA . LYS A 1 199 ? 3.696 0.425 8.061 1.00 96.31 199 LYS A CA 1
ATOM 1586 C C . LYS A 1 199 ? 3.348 -0.903 8.749 1.00 96.31 199 LYS A C 1
ATOM 1588 O O . LYS A 1 199 ? 3.767 -1.976 8.311 1.00 96.31 199 LYS A O 1
ATOM 1593 N N . LYS A 1 200 ? 2.606 -0.853 9.861 1.00 96.69 200 LYS A N 1
ATOM 1594 C CA . LYS A 1 200 ? 2.255 -2.056 10.640 1.00 96.69 200 LYS A CA 1
ATOM 1595 C C . LYS A 1 200 ? 0.969 -1.917 11.444 1.00 96.69 200 LYS A C 1
ATOM 1597 O O . LYS A 1 200 ? 0.578 -0.823 11.846 1.00 96.69 200 LYS A O 1
ATOM 1602 N N . ILE A 1 201 ? 0.364 -3.054 11.776 1.00 96.50 201 ILE A N 1
ATOM 1603 C CA . ILE A 1 201 ? -0.683 -3.121 12.797 1.00 96.50 201 ILE A CA 1
ATOM 1604 C C . ILE A 1 201 ? -0.048 -2.966 14.183 1.00 96.50 201 ILE A C 1
ATOM 1606 O O . ILE A 1 201 ? 0.863 -3.714 14.539 1.00 96.50 201 ILE A O 1
ATOM 1610 N N . THR A 1 202 ? -0.516 -1.997 14.967 1.00 95.19 202 THR A N 1
ATOM 1611 C CA . THR A 1 202 ? 0.026 -1.712 16.307 1.00 95.19 202 THR A CA 1
ATOM 1612 C C . THR A 1 202 ? -0.853 -2.237 17.432 1.00 95.19 202 THR A C 1
ATOM 1614 O O . THR A 1 202 ? -0.328 -2.616 18.472 1.00 95.19 202 THR A O 1
ATOM 1617 N N . GLY A 1 203 ? -2.170 -2.311 17.227 1.00 93.00 203 GLY A N 1
ATOM 1618 C CA . GLY A 1 203 ? -3.099 -2.754 18.263 1.00 93.00 203 GLY A CA 1
ATOM 1619 C C . GLY A 1 203 ? -4.276 -3.537 17.713 1.00 93.00 203 GLY A C 1
ATOM 1620 O O . GLY A 1 203 ? -4.642 -3.407 16.543 1.00 93.00 203 GLY A O 1
ATOM 1621 N N . SER A 1 204 ? -4.879 -4.355 18.573 1.00 93.75 204 SER A N 1
ATOM 1622 C CA . SER A 1 204 ? -6.055 -5.145 18.225 1.00 93.75 204 SER A CA 1
ATOM 1623 C C . SER A 1 204 ? -6.935 -5.385 19.446 1.00 93.75 204 SER A C 1
ATOM 1625 O O . SER A 1 204 ? -6.446 -5.790 20.495 1.00 93.75 204 SER A O 1
ATOM 1627 N N . PHE A 1 205 ? -8.234 -5.141 19.308 1.00 92.00 205 PHE A N 1
ATOM 1628 C CA . PHE A 1 205 ? -9.196 -5.228 20.406 1.00 92.00 205 PHE A CA 1
ATOM 1629 C C . PHE A 1 205 ? -10.582 -5.609 19.893 1.00 92.00 205 PHE A C 1
ATOM 1631 O O . PHE A 1 205 ? -10.896 -5.399 18.723 1.00 92.00 205 PHE A O 1
ATOM 1638 N N . ASP A 1 206 ? -11.409 -6.173 20.768 1.00 91.38 206 ASP A N 1
ATOM 1639 C CA . ASP A 1 206 ? -12.779 -6.547 20.422 1.00 91.38 206 ASP A CA 1
ATOM 1640 C C . ASP A 1 206 ? -13.637 -5.310 20.139 1.00 91.38 206 ASP A C 1
ATOM 1642 O O . ASP A 1 206 ? -13.409 -4.238 20.706 1.00 91.38 206 ASP A O 1
ATOM 1646 N N . GLU A 1 207 ? -14.654 -5.467 19.292 1.00 89.56 207 GLU A N 1
ATOM 1647 C CA . GLU A 1 207 ? -15.575 -4.380 18.957 1.00 89.56 207 GLU A CA 1
ATOM 1648 C C . GLU A 1 207 ? -16.235 -3.781 20.226 1.00 89.56 207 GLU A C 1
ATOM 1650 O O . GLU A 1 207 ? -16.999 -4.468 20.925 1.00 89.56 207 GLU A O 1
ATOM 1655 N N . PRO A 1 208 ? -15.965 -2.500 20.545 1.00 90.00 208 PRO A N 1
ATOM 1656 C CA . PRO A 1 208 ? -16.518 -1.852 21.724 1.00 90.00 208 PRO A CA 1
ATOM 1657 C C . PRO A 1 208 ? -17.925 -1.305 21.444 1.00 90.00 208 PRO A C 1
ATOM 1659 O O . PRO A 1 208 ? -18.255 -0.941 20.319 1.00 90.00 208 PRO A O 1
ATOM 1662 N N . LEU A 1 209 ? -18.742 -1.131 22.489 1.00 89.25 209 LEU A N 1
ATOM 1663 C CA . LEU A 1 209 ? -20.014 -0.404 22.369 1.00 89.25 209 LEU A CA 1
ATOM 1664 C C . LEU A 1 209 ? -19.795 1.070 22.017 1.00 89.25 209 LEU A C 1
ATOM 1666 O O . LEU A 1 209 ? -20.609 1.672 21.320 1.00 89.25 209 LEU A O 1
ATOM 1670 N N . LYS A 1 210 ? -18.731 1.668 22.564 1.00 88.94 210 LYS A N 1
ATOM 1671 C CA . LYS A 1 210 ? -18.296 3.036 22.266 1.00 88.94 210 LYS A CA 1
ATOM 1672 C C . LYS A 1 210 ? -16.777 3.128 22.329 1.00 88.94 210 LYS A C 1
ATOM 1674 O O . LYS A 1 210 ? -16.156 2.500 23.187 1.00 88.94 210 LYS A O 1
ATOM 1679 N N . MET A 1 211 ? -16.203 3.959 21.468 1.00 91.00 211 MET A N 1
ATOM 1680 C CA . MET A 1 211 ? -14.771 4.244 21.421 1.00 91.00 211 MET A CA 1
ATOM 1681 C C . MET A 1 211 ? -14.528 5.747 21.269 1.00 91.00 211 MET A C 1
ATOM 1683 O O . MET A 1 211 ? -15.244 6.412 20.523 1.00 91.00 211 MET A O 1
ATOM 1687 N N . GLN A 1 212 ? -13.509 6.263 21.952 1.00 91.44 212 GLN A N 1
ATOM 1688 C CA . GLN A 1 212 ? -13.006 7.619 21.752 1.00 91.44 212 GLN A CA 1
ATOM 1689 C C . GLN A 1 212 ? -11.480 7.645 21.860 1.00 91.44 212 GLN A C 1
ATOM 1691 O O . GLN A 1 212 ? -10.922 7.174 22.848 1.00 91.44 212 GLN A O 1
ATOM 1696 N N . LEU A 1 213 ? -10.806 8.224 20.867 1.00 94.00 213 LEU A N 1
ATOM 1697 C CA . LEU A 1 213 ? -9.379 8.528 20.958 1.00 94.00 213 LEU A CA 1
ATOM 1698 C C . LEU A 1 213 ? -9.157 9.689 21.929 1.00 94.00 213 LEU A C 1
ATOM 1700 O O . LEU A 1 213 ? -9.823 10.721 21.825 1.00 94.00 213 LEU A O 1
ATOM 1704 N N . LEU A 1 214 ? -8.206 9.544 22.849 1.00 91.88 214 LEU A N 1
ATOM 1705 C CA . LEU A 1 214 ? -7.718 10.672 23.631 1.00 91.88 214 LEU A CA 1
ATOM 1706 C C . LEU A 1 214 ? -6.755 11.478 22.752 1.00 91.88 214 LEU A C 1
ATOM 1708 O O . LEU A 1 214 ? -5.676 10.995 22.402 1.00 91.88 214 LEU A O 1
ATOM 1712 N N . GLU A 1 215 ? -7.175 12.682 22.359 1.00 88.06 215 GLU A N 1
ATOM 1713 C CA . GLU A 1 215 ? -6.460 13.529 21.397 1.00 88.06 215 GLU A CA 1
ATOM 1714 C C . GLU A 1 215 ? -4.975 13.703 21.743 1.00 88.06 215 GLU A C 1
ATOM 1716 O O . GLU A 1 215 ? -4.601 13.913 22.897 1.00 88.06 215 GLU A O 1
ATOM 1721 N N . GLY A 1 216 ? -4.119 13.614 20.720 1.00 87.44 216 GLY A N 1
ATOM 1722 C CA . GLY A 1 216 ? -2.666 13.732 20.870 1.00 87.44 216 GLY A CA 1
ATOM 1723 C C . GLY A 1 216 ? -1.988 12.526 21.530 1.00 87.44 216 GLY A C 1
ATOM 1724 O O . GLY A 1 216 ? -0.803 12.607 21.847 1.00 87.44 216 GLY A O 1
ATOM 1725 N N . THR A 1 217 ? -2.705 11.419 21.747 1.00 91.88 217 THR A N 1
ATOM 1726 C CA . THR A 1 217 ? -2.162 10.201 22.368 1.00 91.88 217 THR A CA 1
ATOM 1727 C C . THR A 1 217 ? -2.441 8.947 21.535 1.00 91.88 217 THR A C 1
ATOM 1729 O O . THR A 1 217 ? -3.156 8.988 20.537 1.00 91.88 217 THR A O 1
ATOM 1732 N N . THR A 1 218 ? -1.893 7.815 21.978 1.00 93.62 218 THR A N 1
ATOM 1733 C CA . THR A 1 218 ? -2.132 6.464 21.441 1.00 93.62 218 THR A CA 1
ATOM 1734 C C . THR A 1 218 ? -3.174 5.696 22.254 1.00 93.62 218 THR A C 1
ATOM 1736 O O . THR A 1 218 ? -3.288 4.475 22.156 1.00 93.62 218 THR A O 1
ATOM 1739 N N . VAL A 1 219 ? -3.906 6.398 23.122 1.00 94.44 219 VAL A N 1
ATOM 1740 C CA . VAL A 1 219 ? -4.824 5.789 24.077 1.00 94.44 219 VAL A CA 1
ATOM 1741 C C . VAL A 1 219 ? -6.255 5.992 23.611 1.00 94.44 219 VAL A C 1
ATOM 1743 O O . VAL A 1 219 ? -6.715 7.120 23.431 1.00 94.44 219 VAL A O 1
ATOM 1746 N N . VAL A 1 220 ? -6.987 4.893 23.475 1.00 94.00 220 VAL A N 1
ATOM 1747 C CA . VAL A 1 220 ? -8.431 4.897 23.248 1.00 94.00 220 VAL A CA 1
ATOM 1748 C C . VAL A 1 220 ? -9.168 4.579 24.544 1.00 94.00 220 VAL A C 1
ATOM 1750 O O . VAL A 1 220 ? -8.803 3.670 25.290 1.00 94.00 220 VAL A O 1
ATOM 1753 N N . LEU A 1 221 ? -10.226 5.337 24.816 1.00 92.75 221 LEU A N 1
ATOM 1754 C CA . LEU A 1 221 ? -11.227 5.004 25.814 1.00 92.75 221 LEU A CA 1
ATOM 1755 C C . LEU A 1 221 ? -12.272 4.096 25.165 1.00 92.75 221 LEU A C 1
ATOM 1757 O O . LEU A 1 221 ? -12.994 4.504 24.256 1.00 92.75 221 LEU A O 1
ATOM 1761 N N . LEU A 1 222 ? -12.349 2.867 25.654 1.00 92.38 222 LEU A N 1
ATOM 1762 C CA . LEU A 1 222 ? -13.271 1.836 25.210 1.00 92.38 222 LEU A CA 1
ATOM 1763 C C . LEU A 1 222 ? -14.350 1.632 26.265 1.00 92.38 222 LEU A C 1
ATOM 1765 O O . LEU A 1 222 ? -14.069 1.592 27.465 1.00 92.38 222 LEU A O 1
ATOM 1769 N N . LYS A 1 223 ? -15.586 1.462 25.807 1.00 89.50 223 LYS A N 1
ATOM 1770 C CA . LYS A 1 223 ? -16.685 0.945 26.614 1.00 89.50 223 LYS A CA 1
ATOM 1771 C C . LYS A 1 223 ? -17.054 -0.430 26.083 1.00 89.50 223 LYS A C 1
ATOM 1773 O O . LYS A 1 223 ? -17.541 -0.539 24.958 1.00 89.50 223 LYS A O 1
ATOM 1778 N N . ASP A 1 224 ? -16.812 -1.464 26.875 1.00 83.12 224 ASP A N 1
ATOM 1779 C CA . ASP A 1 224 ? -17.133 -2.835 26.486 1.00 83.12 224 ASP A CA 1
ATOM 1780 C C . ASP A 1 224 ? -18.632 -3.153 26.654 1.00 83.12 224 ASP A C 1
ATOM 1782 O O . ASP A 1 224 ? -19.427 -2.339 27.143 1.00 83.12 224 ASP A O 1
ATOM 1786 N N . LYS A 1 225 ? -19.026 -4.363 26.241 1.00 81.69 225 LYS A N 1
ATOM 1787 C CA . LYS A 1 225 ? -20.409 -4.861 26.335 1.00 81.69 225 LYS A CA 1
ATOM 1788 C C . LYS A 1 225 ? -20.890 -5.048 27.783 1.00 81.69 225 LYS A C 1
ATOM 1790 O O . LYS A 1 225 ? -22.093 -5.003 28.027 1.00 81.69 225 LYS A O 1
ATOM 1795 N N . ASP A 1 226 ? -19.970 -5.159 28.742 1.00 83.25 226 ASP A N 1
ATOM 1796 C CA . ASP A 1 226 ? -20.248 -5.268 30.179 1.00 83.25 226 ASP A CA 1
ATOM 1797 C C . ASP A 1 226 ? -20.401 -3.892 30.865 1.00 83.25 226 ASP A C 1
ATOM 1799 O O . ASP A 1 226 ? -20.502 -3.811 32.093 1.00 83.25 226 ASP A O 1
ATOM 1803 N N . ASN A 1 227 ? -20.417 -2.794 30.097 1.00 79.69 227 ASN A N 1
ATOM 1804 C CA . ASN A 1 227 ? -20.365 -1.412 30.587 1.00 79.69 227 ASN A CA 1
ATOM 1805 C C . ASN A 1 227 ? -19.107 -1.085 31.414 1.00 79.69 227 ASN A C 1
ATOM 1807 O O . ASN A 1 227 ? -19.135 -0.162 32.231 1.00 79.69 227 ASN A O 1
ATOM 1811 N N . LYS A 1 228 ? -17.999 -1.803 31.227 1.00 84.81 228 LYS A N 1
ATOM 1812 C CA . LYS A 1 228 ? -16.708 -1.433 31.811 1.00 84.81 228 LYS A CA 1
ATOM 1813 C C . LYS A 1 228 ? -15.996 -0.462 30.879 1.00 84.81 228 LYS A C 1
ATOM 1815 O O . LYS A 1 228 ? -16.061 -0.562 29.655 1.00 84.81 228 LYS A O 1
ATOM 1820 N N . PHE A 1 229 ? -15.301 0.483 31.495 1.00 89.38 229 PHE A N 1
ATOM 1821 C CA . PHE A 1 229 ? -14.479 1.460 30.800 1.00 89.38 229 PHE A CA 1
ATOM 1822 C C . PHE A 1 229 ? -13.027 1.002 30.837 1.00 89.38 229 PHE A C 1
ATOM 1824 O O . PHE A 1 229 ? -12.507 0.674 31.906 1.00 89.38 229 PHE A O 1
ATOM 1831 N N . VAL A 1 230 ? -12.369 0.992 29.686 1.00 91.62 230 VAL A N 1
ATOM 1832 C CA . VAL A 1 230 ? -10.978 0.564 29.536 1.00 91.62 230 VAL A CA 1
ATOM 1833 C C . VAL A 1 230 ? -10.217 1.638 28.777 1.00 91.62 230 VAL A C 1
ATOM 1835 O O . VAL A 1 230 ? -10.655 2.086 27.725 1.00 91.62 230 VAL A O 1
ATOM 1838 N N . LEU A 1 231 ? -9.074 2.056 29.310 1.00 93.25 231 LEU A N 1
ATOM 1839 C CA . LEU A 1 231 ? -8.069 2.779 28.539 1.00 93.25 231 LEU A CA 1
ATOM 1840 C C . LEU A 1 231 ? -7.165 1.748 27.887 1.00 93.25 231 LEU A C 1
ATOM 1842 O O . LEU A 1 231 ? -6.582 0.939 28.607 1.00 93.25 231 LEU A O 1
ATOM 1846 N N . TYR A 1 232 ? -7.051 1.776 26.567 1.00 94.62 232 TYR A N 1
ATOM 1847 C CA . TYR A 1 232 ? -6.155 0.904 25.820 1.00 94.62 232 TYR A CA 1
ATOM 1848 C C . TYR A 1 232 ? -5.150 1.740 25.038 1.00 94.62 232 TYR A C 1
ATOM 1850 O O . TYR A 1 232 ? -5.540 2.567 24.219 1.00 94.62 232 TYR A O 1
ATOM 1858 N N . ASP A 1 233 ? -3.868 1.536 25.316 1.00 94.75 233 ASP A N 1
ATOM 1859 C CA . ASP A 1 233 ? -2.760 2.086 24.547 1.00 94.75 233 ASP A CA 1
ATOM 1860 C C . ASP A 1 233 ? -2.406 1.108 23.426 1.00 94.75 233 ASP A C 1
ATOM 1862 O O . ASP A 1 233 ? -1.794 0.066 23.673 1.00 94.75 233 ASP A O 1
ATOM 1866 N N . PHE A 1 234 ? -2.805 1.443 22.200 1.00 94.12 234 PHE A N 1
ATOM 1867 C CA . PHE A 1 234 ? -2.652 0.564 21.042 1.00 94.12 234 PHE A CA 1
ATOM 1868 C C . PHE A 1 234 ? -1.236 0.556 20.454 1.00 94.12 234 PHE A C 1
ATOM 1870 O O . PHE A 1 234 ? -1.033 -0.084 19.432 1.00 94.12 234 PHE A O 1
ATOM 1877 N N . ILE A 1 235 ? -0.269 1.280 21.030 1.00 91.88 235 ILE A N 1
ATOM 1878 C CA . ILE A 1 235 ? 1.150 1.161 20.649 1.00 91.88 235 ILE A CA 1
ATOM 1879 C C . ILE A 1 235 ? 1.909 0.306 21.658 1.00 91.88 235 ILE A C 1
ATOM 1881 O O . ILE A 1 235 ? 2.728 -0.525 21.271 1.00 91.88 235 ILE A O 1
ATOM 1885 N N . ASN A 1 236 ? 1.641 0.507 22.948 1.00 91.12 236 ASN A N 1
ATOM 1886 C CA . ASN A 1 236 ? 2.327 -0.213 24.023 1.00 91.12 236 ASN A CA 1
ATOM 1887 C C . ASN A 1 236 ? 1.635 -1.527 24.422 1.00 91.12 236 ASN A C 1
ATOM 1889 O O . ASN A 1 236 ? 2.103 -2.197 25.341 1.00 91.12 236 ASN A O 1
ATOM 1893 N N . ASP A 1 237 ? 0.517 -1.858 23.773 1.00 88.88 237 ASP A N 1
ATOM 1894 C CA . ASP A 1 237 ? -0.348 -3.005 24.066 1.00 88.88 237 ASP A CA 1
ATOM 1895 C C . ASP A 1 237 ? -0.682 -3.140 25.561 1.00 88.88 237 ASP A C 1
ATOM 1897 O O . ASP A 1 237 ? -0.593 -4.200 26.180 1.00 88.88 237 ASP A O 1
ATOM 1901 N N . ASN A 1 238 ? -1.035 -2.011 26.175 1.00 90.94 238 ASN A N 1
ATOM 1902 C CA . ASN A 1 238 ? -1.345 -1.940 27.596 1.00 90.94 238 ASN A CA 1
ATOM 1903 C C . ASN A 1 238 ? -2.788 -1.489 27.791 1.00 90.94 238 ASN A C 1
ATOM 1905 O O . ASN A 1 238 ? -3.236 -0.528 27.167 1.00 90.94 238 ASN A O 1
ATOM 1909 N N . ASN A 1 239 ? -3.509 -2.147 28.697 1.00 90.25 239 ASN A N 1
ATOM 1910 C CA . ASN A 1 239 ? -4.853 -1.745 29.071 1.00 90.25 239 ASN A CA 1
ATOM 1911 C C . ASN A 1 239 ? -4.976 -1.467 30.571 1.00 90.25 239 ASN A C 1
ATOM 1913 O O . ASN A 1 239 ? -4.311 -2.058 31.421 1.00 90.25 239 ASN A O 1
ATOM 1917 N N . LYS A 1 240 ? -5.861 -0.529 30.904 1.00 91.00 240 LYS A N 1
ATOM 1918 C CA . LYS A 1 240 ? -6.221 -0.205 32.279 1.00 91.00 240 LYS A CA 1
ATOM 1919 C C . LYS A 1 240 ? -7.722 -0.018 32.383 1.00 91.00 240 LYS A C 1
ATOM 1921 O O . LYS A 1 240 ? -8.283 0.925 31.828 1.00 91.00 240 LYS A O 1
ATOM 1926 N N . GLN A 1 241 ? -8.367 -0.887 33.151 1.00 87.06 241 GLN A N 1
ATOM 1927 C CA . GLN A 1 241 ? -9.771 -0.714 33.491 1.00 87.06 241 GLN A CA 1
ATOM 1928 C C . GLN A 1 241 ? -9.946 0.484 34.436 1.00 87.06 241 GLN A C 1
ATOM 1930 O O . GLN A 1 241 ? -9.233 0.622 35.435 1.00 87.06 241 GLN A O 1
ATOM 1935 N N . ILE A 1 242 ? -10.920 1.340 34.136 1.00 85.62 242 ILE A N 1
ATOM 1936 C CA . ILE A 1 242 ? -11.358 2.422 35.013 1.00 85.62 242 ILE A CA 1
ATOM 1937 C C . ILE A 1 242 ? -12.659 1.999 35.693 1.00 85.62 242 ILE A C 1
ATOM 1939 O O . ILE A 1 242 ? -13.655 1.688 35.041 1.00 85.62 242 ILE A O 1
ATOM 1943 N N . ASN A 1 243 ? -12.670 2.049 37.023 1.00 78.94 243 ASN A N 1
ATOM 1944 C CA . ASN A 1 243 ? -13.892 1.879 37.801 1.00 78.94 243 ASN A CA 1
ATOM 1945 C C . ASN A 1 243 ? -14.646 3.209 37.870 1.00 78.94 243 ASN A C 1
ATOM 1947 O O . ASN A 1 243 ? -14.396 4.034 38.750 1.00 78.94 243 ASN A O 1
ATOM 1951 N N . LEU A 1 244 ? -15.564 3.416 36.929 1.00 75.25 244 LEU A N 1
ATOM 1952 C CA . LEU A 1 244 ? -16.547 4.492 36.987 1.00 75.25 244 LEU A CA 1
ATOM 1953 C C . LEU A 1 244 ? -17.856 3.967 37.585 1.00 75.25 244 LEU A C 1
ATOM 1955 O O . LEU A 1 244 ? -18.127 2.768 37.594 1.00 75.25 244 LEU A O 1
ATOM 1959 N N . ASN A 1 245 ? -18.685 4.863 38.121 1.00 72.12 245 ASN A N 1
ATOM 1960 C CA . ASN A 1 245 ? -20.038 4.479 38.508 1.00 72.12 245 ASN A CA 1
ATOM 1961 C C . ASN A 1 245 ? -20.867 4.264 37.233 1.00 72.12 245 ASN A C 1
ATOM 1963 O O . ASN A 1 245 ? -21.385 5.224 36.661 1.00 72.12 245 ASN A O 1
ATOM 1967 N N . ASN A 1 246 ? -20.988 3.007 36.812 1.00 67.94 246 ASN A N 1
ATOM 1968 C CA . ASN A 1 246 ? -21.655 2.606 35.570 1.00 67.94 246 ASN A CA 1
ATOM 1969 C C . ASN A 1 246 ? -23.136 3.025 35.498 1.00 67.94 246 ASN A C 1
ATOM 1971 O O . ASN A 1 246 ? -23.681 3.137 34.406 1.00 67.94 246 ASN A O 1
ATOM 1975 N N . ASN A 1 247 ? -23.779 3.316 36.638 1.00 70.06 247 ASN A N 1
ATOM 1976 C CA . ASN A 1 247 ? -25.155 3.828 36.674 1.00 70.06 247 ASN A CA 1
ATOM 1977 C C . ASN A 1 247 ? -25.242 5.338 36.401 1.00 70.06 247 ASN A C 1
ATOM 1979 O O . ASN A 1 247 ? -26.325 5.849 36.131 1.00 70.06 247 ASN A O 1
ATOM 1983 N N . LYS A 1 248 ? -24.124 6.063 36.523 1.00 70.00 248 LYS A N 1
ATOM 1984 C CA . LYS A 1 248 ? -24.048 7.518 36.332 1.00 70.00 248 LYS A CA 1
ATOM 1985 C C . LYS A 1 248 ? -23.446 7.898 34.979 1.00 70.00 248 LYS A C 1
ATOM 1987 O O . LYS A 1 248 ? -23.829 8.918 34.420 1.00 70.00 248 LYS A O 1
ATOM 1992 N N . TYR A 1 249 ? -22.513 7.098 34.470 1.00 67.06 249 TYR A N 1
ATOM 1993 C CA . TYR A 1 249 ? -21.790 7.382 33.233 1.00 67.06 249 TYR A CA 1
ATOM 1994 C C . TYR A 1 249 ? -22.131 6.323 32.189 1.00 67.06 249 TYR A C 1
ATOM 1996 O O . TYR A 1 249 ? -21.573 5.229 32.185 1.00 67.06 249 TYR A O 1
ATOM 2004 N N . THR A 1 250 ? -23.085 6.637 31.314 1.00 66.69 250 THR A N 1
ATOM 2005 C CA . THR A 1 250 ? -23.501 5.759 30.208 1.00 66.69 250 THR A CA 1
ATOM 2006 C C . THR A 1 250 ? -22.904 6.174 28.864 1.00 66.69 250 THR A C 1
ATOM 2008 O O . THR A 1 250 ? -22.960 5.390 27.911 1.00 66.69 250 THR A O 1
ATOM 2011 N N . ASP A 1 251 ? -22.327 7.375 28.797 1.00 67.38 251 ASP A N 1
ATOM 2012 C CA . ASP A 1 251 ? -21.765 8.002 27.604 1.00 67.38 251 ASP A CA 1
ATOM 2013 C C . ASP A 1 251 ? -20.431 8.701 27.914 1.00 67.38 251 ASP A C 1
ATOM 2015 O O . ASP A 1 251 ? -20.130 8.974 29.077 1.00 67.38 251 ASP A O 1
ATOM 2019 N N . PHE A 1 252 ? -19.646 8.987 26.875 1.00 73.06 252 PHE A N 1
ATOM 2020 C CA . PHE A 1 252 ? -18.431 9.802 26.971 1.00 73.06 252 PHE A CA 1
ATOM 2021 C C . PHE A 1 252 ? -18.734 11.304 26.974 1.00 73.06 252 PHE A C 1
ATOM 2023 O O . PHE A 1 252 ? -17.920 12.102 27.433 1.00 73.06 252 PHE A O 1
ATOM 2030 N N . ASN A 1 253 ? -19.927 11.689 26.519 1.00 65.19 253 ASN A N 1
ATOM 2031 C CA . ASN A 1 253 ? -20.394 13.063 26.606 1.00 65.19 253 ASN A CA 1
ATOM 2032 C C . ASN A 1 253 ? -20.856 13.380 28.032 1.00 65.19 253 ASN A C 1
ATOM 2034 O O . ASN A 1 253 ? -21.827 12.812 28.532 1.00 65.19 253 ASN A O 1
ATOM 2038 N N . LEU A 1 254 ? -20.167 14.326 28.667 1.00 54.59 254 LEU A N 1
ATOM 2039 C CA . LEU A 1 254 ? -20.650 15.013 29.859 1.00 54.59 254 LEU A CA 1
ATOM 2040 C C . LEU A 1 254 ? -21.616 16.112 29.391 1.00 54.59 254 LEU A C 1
ATOM 2042 O O . LEU A 1 254 ? -21.169 17.192 29.011 1.00 54.59 254 LEU A O 1
ATOM 2046 N N . GLN A 1 255 ? -22.917 15.820 29.356 1.00 44.22 255 GLN A N 1
ATOM 2047 C CA . GLN A 1 255 ? -23.935 16.878 29.402 1.00 44.22 255 GLN A CA 1
ATOM 2048 C C . GLN A 1 255 ? -24.187 17.291 30.850 1.00 44.22 255 GLN A C 1
ATOM 2050 O O . GLN A 1 255 ? -24.249 16.388 31.718 1.00 44.22 255 GLN A O 1
#

pLDDT: mean 84.16, std 17.16, range [42.53, 98.12]

Radius of gyration: 38.46 Å; chains: 1; bounding box: 101×32×97 Å

Sequence (255 aa):
MRKFILIVAVITLIFAMGCTQIPISEETGAGPGEYEGIANTEEIKKENLSLKEELDKIKTEFEELEKDYLSLVESNESIISKLEETESKLDIVNSEGIPEFNLEETDKDSIVTYLKDSSKLIDDSIKGIEVISADESVVFRTLGYGENYSQIFIWDEGENEPLLIDQASFDREGSYEWLGKYILIKNDHKNKVLDIENKKITGSFDEPLKMQLLEGTTVVLLKDKDNKFVLYDFINDNNKQINLNNNKYTDFNLQ